Protein AF-A0A143XZQ9-F1 (afdb_monomer)

Foldseek 3Di:
DDLVLLLLVLLLCQLPNDDDPVNVVSNVVSLVVHDPVSNVVSVCCLVVVFPPFCLAANNVCVLCVCAQCVVRVQVLVCLQVVPPPKGFDHFDDPPFDDDDPVVPQWSYWGWTAIPLGEIEIETEGAACDPCNVVVLVVVQVRSQVVSQDDDPPDDNPPRDPVPRQAYEYEYEHLHDDPVLVVPPALDQKDKPQKDADPVRDIDGDSYIYIYGDLVSLLVCVVVVHDRSPCVLSSLVSNSNNPVGDPSSVVVQVVDPPHSNVVSVVSSVCSSVVDDPPRPDDPDDPDDDPDPPPPPPPP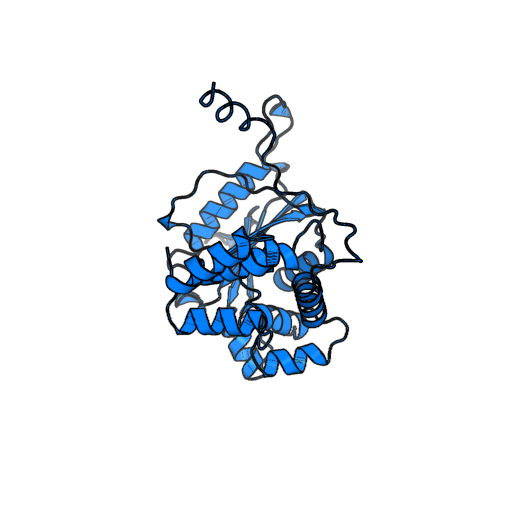PD

Nearest PDB structures (foldseek):
  7tpb-assembly4_H  TM=3.974E-01  e=3.933E+00  Homo sapiens
  4yha-assembly3_F  TM=3.224E-01  e=2.221E+00  Helicobacter pylori 26695

Secondary structure (DSSP, 8-state):
--HHHHHHHHHHIIIII--THHHHHHHHHHHHHS-HHHHHHHHHHHHTSSPPPTTSHHHHHHHT-TTT-HHHHHHHHHHHH--TT--EEEE---------GGG--EEEEEEEEETTS-EEEEEEESS--TTHHHHHHHHHHHHHHHHH---TTS-GGG--GGG---EEEEEEESS--HHHHHS--S--EEEE--EE-TTS-EE--SEEEEEEEHHHHHHHHHHT--TTS-HHHHHHHHHHHHTT-HHHHHHHHS-TT-HHHHHHHHHHHHHTT--SSS---S------TTSSSSSSSS--

Radius of gyration: 21.18 Å; Cα contacts (8 Å, |Δi|>4): 392; chains: 1; bounding box: 49×73×50 Å

Structure (mmCIF, N/CA/C/O backbone):
data_AF-A0A143XZQ9-F1
#
_entry.id   AF-A0A143XZQ9-F1
#
loop_
_atom_site.group_PDB
_atom_site.id
_atom_site.type_symbol
_atom_site.label_atom_id
_atom_site.label_alt_id
_atom_site.label_comp_id
_atom_site.label_asym_id
_atom_site.label_entity_id
_atom_site.label_seq_id
_atom_site.pdbx_PDB_ins_code
_atom_site.Cartn_x
_atom_site.Cartn_y
_atom_site.Cartn_z
_atom_site.occupancy
_atom_site.B_iso_or_equiv
_atom_site.auth_seq_id
_atom_site.auth_comp_id
_atom_site.auth_asym_id
_atom_site.auth_atom_id
_atom_site.pdbx_PDB_model_num
ATOM 1 N N . MET A 1 1 ? -21.456 12.642 -8.169 1.00 46.16 1 MET A N 1
ATOM 2 C CA . MET A 1 1 ? -20.386 12.451 -7.165 1.00 46.16 1 MET A CA 1
ATOM 3 C C . MET A 1 1 ? -20.828 11.339 -6.227 1.00 46.16 1 MET A C 1
ATOM 5 O O . MET A 1 1 ? -21.911 11.460 -5.673 1.00 46.16 1 MET A O 1
ATOM 9 N N . ASN A 1 2 ? -20.059 10.249 -6.133 1.00 57.16 2 ASN A N 1
ATOM 10 C CA . ASN A 1 2 ? -20.355 9.120 -5.241 1.00 57.16 2 ASN A CA 1
ATOM 11 C C . ASN A 1 2 ? -20.422 9.615 -3.781 1.00 57.16 2 ASN A C 1
ATOM 13 O O . ASN A 1 2 ? -19.621 10.466 -3.389 1.00 57.16 2 ASN A O 1
ATOM 17 N N . GLN A 1 3 ? -21.371 9.103 -3.004 1.00 56.94 3 GLN A N 1
ATOM 18 C CA . GLN A 1 3 ? -21.578 9.443 -1.598 1.00 56.94 3 GLN A CA 1
ATOM 19 C C . GLN A 1 3 ? -20.300 9.234 -0.761 1.00 56.94 3 GLN A C 1
ATOM 21 O O . GLN A 1 3 ? -19.886 10.131 -0.029 1.00 56.94 3 GLN A O 1
ATOM 26 N N . PHE A 1 4 ? -19.574 8.139 -1.016 1.00 57.66 4 PHE A N 1
ATOM 27 C CA . PHE A 1 4 ? -18.271 7.854 -0.409 1.00 57.66 4 PHE A CA 1
ATOM 28 C C . PHE A 1 4 ? -17.249 8.978 -0.658 1.00 57.66 4 PHE A C 1
ATOM 30 O O . PHE A 1 4 ? -16.617 9.477 0.272 1.00 57.66 4 PHE A O 1
ATOM 37 N N . LEU A 1 5 ? -17.131 9.448 -1.906 1.00 59.81 5 LEU A N 1
ATOM 38 C CA . LEU A 1 5 ? -16.215 10.535 -2.281 1.00 59.81 5 LEU A CA 1
ATOM 39 C C . LEU A 1 5 ? -16.594 11.866 -1.611 1.00 59.81 5 LEU A C 1
ATOM 41 O O . LEU A 1 5 ? -15.710 12.623 -1.208 1.00 59.81 5 LEU A O 1
ATOM 45 N N . LEU A 1 6 ? -17.892 12.159 -1.466 1.00 60.22 6 LEU A N 1
ATOM 46 C CA . LEU A 1 6 ? -18.375 13.365 -0.781 1.00 60.22 6 LEU A CA 1
ATOM 47 C C . LEU A 1 6 ? -17.981 13.363 0.706 1.00 60.22 6 LEU A C 1
ATOM 49 O O . LEU A 1 6 ? -17.552 14.394 1.237 1.00 60.22 6 LEU A O 1
ATOM 53 N N . THR A 1 7 ? -18.089 12.210 1.358 1.00 63.50 7 THR A N 1
ATOM 54 C CA . THR A 1 7 ? -17.740 12.007 2.770 1.00 63.50 7 THR A CA 1
ATOM 55 C C . THR A 1 7 ? -16.243 12.167 2.998 1.00 63.50 7 THR A C 1
ATOM 57 O O . THR A 1 7 ? -15.841 13.009 3.807 1.00 63.50 7 THR A O 1
ATOM 60 N N . GLN A 1 8 ? -15.411 11.494 2.194 1.00 65.56 8 GLN A N 1
ATOM 61 C CA . GLN A 1 8 ? -13.951 11.635 2.268 1.00 65.56 8 GLN A CA 1
ATOM 62 C C . GLN A 1 8 ? -13.496 13.081 2.025 1.00 65.56 8 GLN A C 1
ATOM 64 O O . GLN A 1 8 ? -12.721 13.633 2.809 1.00 65.56 8 GLN A O 1
ATOM 69 N N . LYS A 1 9 ? -14.040 13.744 0.995 1.00 64.06 9 LYS A N 1
ATOM 70 C CA . LYS A 1 9 ? -13.706 15.139 0.667 1.00 64.06 9 LYS A CA 1
ATOM 71 C C . LYS A 1 9 ? -14.073 16.108 1.790 1.00 64.06 9 LYS A C 1
ATOM 73 O O . LYS A 1 9 ? -13.342 17.053 2.066 1.00 64.06 9 LYS A O 1
ATOM 78 N N . THR A 1 10 ? -15.193 15.879 2.469 1.00 64.06 10 THR A N 1
ATOM 79 C CA . THR A 1 10 ? -15.638 16.752 3.564 1.00 64.06 10 THR A CA 1
ATOM 80 C C . THR A 1 10 ? -14.776 16.586 4.804 1.00 64.06 10 THR A C 1
ATOM 82 O O . THR A 1 10 ? -14.370 17.588 5.391 1.00 64.06 10 THR A O 1
ATOM 85 N N . ILE A 1 11 ? -14.459 15.343 5.181 1.00 65.00 11 ILE A N 1
ATOM 86 C CA . ILE A 1 11 ? -13.515 15.054 6.266 1.00 65.00 11 ILE A CA 1
ATOM 87 C C . ILE A 1 11 ? -12.184 15.741 5.963 1.00 65.00 11 ILE A C 1
ATOM 89 O O . ILE A 1 11 ? -11.682 16.518 6.771 1.00 65.00 11 ILE A O 1
ATOM 93 N N . ALA A 1 12 ? -11.643 15.536 4.772 1.00 63.91 12 ALA A N 1
ATOM 94 C CA . ALA A 1 12 ? -10.370 16.113 4.395 1.00 63.91 12 ALA A CA 1
ATOM 95 C C . ALA A 1 12 ? -10.349 17.651 4.432 1.00 63.91 12 ALA A C 1
ATOM 97 O O . ALA A 1 12 ? -9.504 18.233 5.117 1.00 63.91 12 ALA A O 1
ATOM 98 N N . ASN A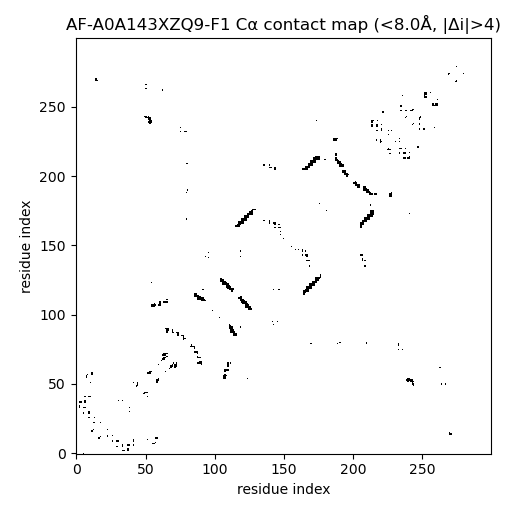 1 13 ? -11.324 18.311 3.798 1.00 64.12 13 ASN A N 1
ATOM 99 C CA . ASN A 1 13 ? -11.431 19.774 3.789 1.00 64.12 13 ASN A CA 1
ATOM 100 C C . ASN A 1 13 ? -11.510 20.351 5.207 1.00 64.12 13 ASN A C 1
ATOM 102 O O . ASN A 1 13 ? -10.909 21.384 5.511 1.00 64.12 13 ASN A O 1
ATOM 106 N N . LEU A 1 14 ? -12.241 19.666 6.090 1.00 63.47 14 LEU A N 1
ATOM 107 C CA . LEU A 1 14 ? -12.419 20.068 7.478 1.00 63.47 14 LEU A CA 1
ATOM 108 C C . LEU A 1 14 ? -11.156 19.918 8.306 1.00 63.47 14 LEU A C 1
ATOM 110 O O . LEU A 1 14 ? -10.946 20.726 9.206 1.00 63.47 14 LEU A O 1
ATOM 114 N N . PHE A 1 15 ? -10.354 18.888 8.069 1.00 59.06 15 PHE A N 1
ATOM 115 C CA . PHE A 1 15 ? -9.152 18.658 8.859 1.00 59.06 15 PHE A CA 1
ATOM 116 C C . PHE A 1 15 ? -7.936 19.414 8.319 1.00 59.06 15 PHE A C 1
ATOM 118 O O . PHE A 1 15 ? -7.014 19.662 9.096 1.00 59.06 15 PHE A O 1
ATOM 125 N N . LEU A 1 16 ? -7.910 19.752 7.022 1.00 58.69 16 LEU A N 1
ATOM 126 C CA . LEU A 1 16 ? -6.644 20.001 6.331 1.00 58.69 16 LEU A CA 1
ATOM 127 C C . LEU A 1 16 ? -6.608 21.215 5.393 1.00 58.69 16 LEU A C 1
ATOM 129 O O . LEU A 1 16 ? -5.501 21.698 5.170 1.00 58.69 16 LEU A O 1
ATOM 133 N N . GLU A 1 17 ? -7.737 21.721 4.877 1.00 55.84 17 GLU A N 1
ATOM 134 C CA . GLU A 1 17 ? -7.706 22.714 3.780 1.00 55.84 17 GLU A CA 1
ATOM 135 C C . GLU A 1 17 ? -8.426 24.047 4.060 1.00 55.84 17 GLU A C 1
ATOM 137 O O . GLU A 1 17 ? -8.009 25.068 3.520 1.00 55.84 17 GLU A O 1
ATOM 142 N N . ALA A 1 18 ? -9.461 24.096 4.911 1.00 54.62 18 ALA A N 1
ATOM 143 C CA . ALA A 1 18 ? -10.244 25.324 5.128 1.00 54.62 18 ALA A CA 1
ATOM 144 C C . ALA A 1 18 ? -10.024 25.966 6.515 1.00 54.62 18 ALA A C 1
ATOM 146 O O . ALA A 1 18 ? -10.124 25.294 7.544 1.00 54.62 18 ALA A O 1
ATOM 147 N N . GLU A 1 19 ? -9.822 27.291 6.564 1.00 50.88 19 GLU A N 1
ATOM 148 C CA . GLU A 1 19 ? -9.788 28.099 7.796 1.00 50.88 19 GLU A CA 1
ATOM 149 C C . GLU A 1 19 ? -10.867 29.199 7.788 1.00 50.88 19 GLU A C 1
ATOM 151 O O . GLU A 1 19 ? -11.243 29.717 6.741 1.00 50.88 19 GLU A O 1
ATOM 156 N N . GLY A 1 20 ? -11.364 29.583 8.970 1.00 55.97 20 GLY A N 1
ATOM 157 C CA . GLY A 1 20 ? -12.289 30.713 9.125 1.00 55.97 20 GLY A CA 1
ATOM 158 C C . GLY A 1 20 ? -13.728 30.449 8.657 1.00 55.97 20 GLY A C 1
ATOM 159 O O . GLY A 1 20 ? -14.233 29.331 8.753 1.00 55.97 20 GLY A O 1
ATOM 160 N N . TYR A 1 21 ? -14.403 31.505 8.192 1.00 52.00 21 TYR A N 1
ATOM 161 C CA . TYR A 1 21 ? -15.828 31.503 7.819 1.00 52.00 21 TYR A CA 1
ATOM 162 C C . TYR A 1 21 ? -16.157 30.510 6.689 1.00 52.00 21 TYR A C 1
ATOM 164 O O . TYR A 1 21 ? -17.203 29.856 6.715 1.00 52.00 21 TYR A O 1
ATOM 172 N N . ASP A 1 22 ? -15.225 30.316 5.753 1.00 59.56 22 ASP A N 1
ATOM 173 C CA . ASP A 1 22 ? -15.394 29.407 4.616 1.00 59.56 22 ASP A CA 1
ATOM 174 C C . ASP A 1 22 ? -15.488 27.941 5.059 1.00 59.56 22 ASP A C 1
ATOM 176 O O . ASP A 1 22 ? -16.254 27.170 4.479 1.00 59.56 22 ASP A O 1
ATOM 180 N N . ARG A 1 23 ? -14.799 27.560 6.147 1.00 65.44 23 ARG A N 1
ATOM 181 C CA . ARG A 1 23 ? -14.854 26.203 6.716 1.00 65.44 23 ARG A CA 1
ATOM 182 C C . ARG A 1 23 ? -16.246 25.867 7.242 1.00 65.44 23 ARG A C 1
ATOM 184 O O . ARG A 1 23 ? -16.771 24.806 6.919 1.00 65.44 23 ARG A O 1
ATOM 191 N N . GLU A 1 24 ? -16.853 26.751 8.034 1.00 64.62 24 GLU A N 1
ATOM 192 C CA . GLU A 1 24 ? -18.185 26.509 8.608 1.00 64.62 24 GLU A CA 1
ATOM 193 C C . GLU A 1 24 ? -19.274 26.479 7.533 1.00 64.62 24 GLU A C 1
ATOM 195 O O . GLU A 1 24 ? -20.191 25.653 7.596 1.00 64.62 24 GLU A O 1
ATOM 200 N N . PHE A 1 25 ? -19.170 27.353 6.530 1.00 69.31 25 PHE A N 1
ATOM 201 C CA . PHE A 1 25 ? -20.105 27.375 5.413 1.00 69.31 25 PHE A CA 1
ATOM 202 C C . PHE A 1 25 ? -19.991 26.108 4.555 1.00 69.31 25 PHE A C 1
ATOM 204 O O . PHE A 1 25 ? -20.999 25.428 4.345 1.00 69.31 25 PHE A O 1
ATOM 211 N N . LEU A 1 26 ? -18.776 25.742 4.125 1.00 65.56 26 LEU A N 1
ATOM 212 C CA . LEU A 1 26 ? -18.517 24.516 3.360 1.00 65.56 26 LEU A CA 1
ATOM 213 C C . LEU A 1 26 ? -18.954 23.275 4.137 1.00 65.56 26 LEU A C 1
ATOM 215 O O . LEU A 1 26 ? -19.610 22.404 3.572 1.00 65.56 26 LEU A O 1
ATOM 219 N N . GLN A 1 27 ? -18.679 23.220 5.442 1.00 67.94 27 GLN A N 1
ATOM 220 C CA . GLN A 1 27 ? -19.138 22.139 6.307 1.00 67.94 27 GLN A CA 1
ATOM 221 C C . GLN A 1 27 ? -20.659 22.015 6.287 1.00 67.94 27 GLN A C 1
ATOM 223 O O . GLN A 1 27 ? -21.190 20.948 5.995 1.00 67.94 27 GLN A O 1
ATOM 228 N N . ARG A 1 28 ? -21.384 23.100 6.580 1.00 72.94 28 ARG A N 1
ATOM 229 C CA . ARG A 1 28 ? -22.854 23.081 6.602 1.00 72.94 28 ARG A CA 1
ATOM 230 C C . ARG A 1 28 ? -23.431 22.720 5.236 1.00 72.94 28 ARG A C 1
ATOM 232 O O . ARG A 1 28 ? -24.423 21.996 5.172 1.00 72.94 28 ARG A O 1
ATOM 239 N N . PHE A 1 29 ? -22.820 23.209 4.161 1.00 74.69 29 PHE A N 1
ATOM 240 C CA . PHE A 1 29 ? -23.231 22.921 2.794 1.00 74.69 29 PHE A CA 1
ATOM 241 C C . PHE A 1 29 ? -23.046 21.439 2.436 1.00 74.69 29 PHE A C 1
ATOM 243 O O . PHE A 1 29 ? -24.001 20.801 1.992 1.00 74.69 29 PHE A O 1
ATOM 250 N N . LEU A 1 30 ? -21.859 20.876 2.680 1.00 70.19 30 LEU A N 1
ATOM 251 C CA . LEU A 1 30 ? -21.539 19.481 2.367 1.00 70.19 30 LEU A CA 1
ATOM 252 C C . LEU A 1 30 ? -22.350 18.511 3.237 1.00 70.19 30 LEU A C 1
ATOM 254 O O . LEU A 1 30 ? -22.944 17.573 2.713 1.00 70.19 30 LEU A O 1
ATOM 258 N N . MET A 1 31 ? -22.492 18.797 4.535 1.00 73.50 31 MET A N 1
ATOM 259 C CA . MET A 1 31 ? -23.264 17.963 5.468 1.00 73.50 31 MET A CA 1
ATOM 260 C C . MET A 1 31 ? -24.735 17.830 5.061 1.00 73.50 31 MET A C 1
ATOM 262 O O . MET A 1 31 ? -25.327 16.768 5.241 1.00 73.50 31 MET A O 1
ATOM 266 N N . ARG A 1 32 ? -25.340 18.875 4.476 1.00 78.12 32 ARG A N 1
ATOM 267 C CA . ARG A 1 32 ? -26.724 18.829 3.964 1.00 78.12 32 ARG A CA 1
ATOM 268 C C . ARG A 1 32 ? -26.897 17.905 2.759 1.00 78.12 32 ARG A C 1
ATOM 270 O O . ARG A 1 32 ? -28.017 17.479 2.503 1.00 78.12 32 ARG A O 1
ATOM 277 N N . LYS A 1 33 ? -25.822 17.633 2.018 1.00 75.38 33 LYS A N 1
ATOM 278 C CA . LYS A 1 33 ? -25.819 16.788 0.815 1.00 75.38 33 LYS A CA 1
ATOM 279 C C . LYS A 1 33 ? -25.485 15.322 1.107 1.00 75.38 33 LYS A C 1
ATOM 281 O O . LYS A 1 33 ? -25.596 14.506 0.203 1.00 75.38 33 LYS A O 1
ATOM 286 N N . MET A 1 34 ? -25.088 15.006 2.338 1.00 76.31 34 MET A N 1
ATOM 287 C CA . MET A 1 34 ? -24.812 13.643 2.794 1.00 76.31 34 MET A CA 1
ATOM 288 C C . MET A 1 34 ? -26.074 12.949 3.286 1.00 76.31 34 MET A C 1
ATOM 290 O O . MET A 1 34 ? -26.938 13.594 3.898 1.00 76.31 34 MET A O 1
ATOM 294 N N . GLU A 1 35 ? -26.123 11.632 3.099 1.00 78.19 35 GLU A N 1
ATOM 295 C CA . GLU A 1 35 ? -27.086 10.789 3.797 1.00 78.19 35 GLU A CA 1
ATOM 296 C C . GLU A 1 35 ? -26.772 10.729 5.295 1.00 78.19 35 GLU A C 1
ATOM 298 O O . GLU A 1 35 ? -25.724 11.179 5.768 1.00 78.19 35 GLU A O 1
ATOM 303 N N . GLN A 1 36 ? -27.719 10.197 6.062 1.00 78.62 36 GLN A N 1
ATOM 304 C CA . GLN A 1 36 ? -27.641 10.206 7.516 1.00 78.62 36 GLN A CA 1
ATOM 305 C C . GLN A 1 36 ? -26.417 9.447 8.045 1.00 78.62 36 GLN A C 1
ATOM 307 O O . GLN A 1 36 ? -25.725 9.975 8.914 1.00 78.62 36 GLN A O 1
ATOM 312 N N . GLN A 1 37 ? -26.123 8.267 7.495 1.00 74.88 37 GLN A N 1
ATOM 313 C CA . GLN A 1 37 ? -25.011 7.424 7.941 1.00 74.88 37 GLN A CA 1
ATOM 314 C C . GLN A 1 37 ? -23.657 8.135 7.793 1.00 74.88 37 GLN A C 1
ATOM 316 O O . GLN A 1 37 ? -22.906 8.263 8.759 1.00 74.88 37 GLN A O 1
ATOM 321 N N . ASP A 1 38 ? -23.389 8.698 6.619 1.00 71.44 38 ASP A N 1
ATOM 322 C CA . ASP A 1 38 ? -22.159 9.445 6.347 1.00 71.44 38 ASP A CA 1
ATOM 323 C C . ASP A 1 38 ? -22.046 10.713 7.190 1.00 71.44 38 ASP A C 1
ATOM 325 O O . ASP A 1 38 ? -20.980 11.063 7.699 1.00 71.44 38 ASP A O 1
ATOM 329 N N . ARG A 1 39 ? -23.170 11.412 7.380 1.00 77.50 39 ARG A N 1
ATOM 330 C CA . ARG A 1 39 ? -23.218 12.592 8.242 1.00 77.50 39 ARG A CA 1
ATOM 331 C C . ARG A 1 39 ? -22.842 12.231 9.679 1.00 77.50 39 ARG A C 1
ATOM 333 O O . ARG A 1 39 ? -22.103 12.976 10.323 1.00 77.50 39 ARG A O 1
ATOM 340 N N . GLU A 1 40 ? -23.354 11.116 10.190 1.00 81.31 40 GLU A N 1
ATOM 341 C CA . GLU A 1 40 ? -23.025 10.616 11.524 1.00 81.31 40 GLU A CA 1
ATOM 342 C C . GLU A 1 40 ? -21.548 10.233 11.636 1.00 81.31 40 GLU A C 1
ATOM 344 O O . GLU A 1 40 ? -20.915 10.590 12.632 1.00 81.31 40 GLU A O 1
ATOM 349 N N . GLU A 1 41 ? -20.966 9.607 10.610 1.00 75.56 41 GLU A N 1
ATOM 350 C CA . GLU A 1 41 ? -19.532 9.308 10.563 1.00 75.56 41 GLU A CA 1
ATOM 351 C C . GLU A 1 41 ? -18.692 10.588 10.663 1.00 75.56 41 GLU A C 1
ATOM 35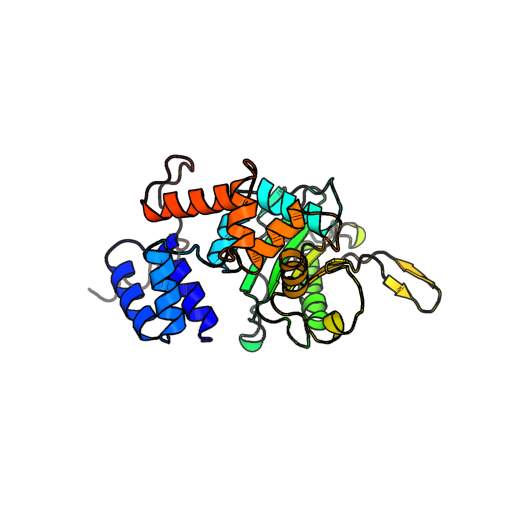3 O O . GLU A 1 41 ? -17.841 10.709 11.550 1.00 75.56 41 GLU A O 1
ATOM 358 N N . VAL A 1 42 ? -18.989 11.600 9.842 1.00 75.19 42 VAL A N 1
ATOM 359 C CA . VAL A 1 42 ? -18.293 12.896 9.892 1.00 75.19 42 VAL A CA 1
ATOM 360 C C . VAL A 1 42 ? -18.430 13.541 11.272 1.00 75.19 42 VAL A C 1
ATOM 362 O O . VAL A 1 42 ? -17.440 14.007 11.842 1.00 75.19 42 VAL A O 1
ATOM 365 N N . LEU A 1 43 ? -19.631 13.547 11.860 1.00 79.19 43 LEU A N 1
ATOM 366 C CA . LEU A 1 43 ? -19.847 14.083 13.209 1.00 79.19 43 LEU A CA 1
ATOM 367 C C . LEU A 1 43 ? -19.081 13.296 14.273 1.00 79.19 43 LEU A C 1
ATOM 369 O O . LEU A 1 43 ? -18.564 13.898 15.213 1.00 79.19 43 LEU A O 1
ATOM 373 N N . ASN A 1 44 ? -18.981 11.974 14.145 1.00 82.19 44 ASN A N 1
ATOM 374 C CA . ASN A 1 44 ? -18.210 11.133 15.055 1.00 82.19 44 ASN A CA 1
ATOM 375 C C . ASN A 1 44 ? -16.721 11.459 14.991 1.00 82.19 44 ASN A C 1
ATOM 377 O O . ASN A 1 44 ? -16.091 11.587 16.044 1.00 82.19 44 ASN A O 1
ATOM 381 N N . VAL A 1 45 ? -16.184 11.678 13.792 1.00 79.56 45 VAL A N 1
ATOM 382 C CA . VAL A 1 45 ? -14.797 12.108 13.601 1.00 79.56 45 VAL A CA 1
ATOM 383 C C . VAL A 1 45 ? -14.575 13.502 14.205 1.00 79.56 45 VAL A C 1
ATOM 385 O O . VAL A 1 45 ? -13.632 13.709 14.971 1.00 79.56 45 VAL A O 1
ATOM 388 N N . LEU A 1 46 ? -15.472 14.460 13.948 1.00 73.25 46 LEU A N 1
ATOM 389 C CA . LEU A 1 46 ? -15.379 15.825 14.488 1.00 73.25 46 LEU A CA 1
ATOM 390 C C . LEU A 1 46 ? -15.508 15.873 16.014 1.00 73.25 46 LEU A C 1
ATOM 392 O O . LEU A 1 46 ? -14.783 16.619 16.680 1.00 73.25 46 LEU A O 1
ATOM 396 N N . ALA A 1 47 ? -16.384 15.041 16.576 1.00 77.00 47 ALA A N 1
ATOM 397 C CA . ALA A 1 47 ? -16.529 14.825 18.012 1.00 77.00 47 ALA A CA 1
ATOM 398 C C . ALA A 1 47 ? -15.376 13.992 18.596 1.00 77.00 47 ALA A C 1
ATOM 400 O O . ALA A 1 47 ? -15.156 14.004 19.807 1.00 77.00 47 ALA A O 1
ATOM 401 N N . GLY A 1 48 ? -14.535 13.377 17.756 1.00 75.44 48 GLY A N 1
ATOM 402 C CA . GLY A 1 48 ? -13.363 12.602 18.167 1.00 75.44 48 GLY A CA 1
ATOM 403 C C . GLY A 1 48 ? -13.719 11.265 18.792 1.00 75.44 48 GLY A C 1
ATOM 404 O O . GLY A 1 48 ? -12.936 10.726 19.570 1.00 75.44 48 GLY A O 1
ATOM 405 N N . ARG A 1 49 ? -14.914 10.767 18.476 1.00 82.56 49 ARG A N 1
ATOM 406 C CA . ARG A 1 49 ? -15.396 9.440 18.856 1.00 82.56 49 ARG A CA 1
ATOM 407 C C . ARG A 1 49 ? -14.708 8.355 18.024 1.00 82.56 49 ARG A C 1
ATOM 409 O O . ARG A 1 49 ? -14.444 7.273 18.538 1.00 82.56 49 ARG A O 1
ATOM 416 N N . CYS A 1 50 ? -14.354 8.666 16.778 1.00 83.62 50 CYS A N 1
ATOM 417 C CA . CYS A 1 50 ? -13.578 7.808 15.885 1.00 83.62 50 CYS A CA 1
ATOM 418 C C . CYS A 1 50 ? -12.479 8.603 15.159 1.00 83.62 50 CYS A C 1
ATOM 420 O O . CYS A 1 50 ? -12.469 9.836 15.168 1.00 83.62 50 CYS A O 1
ATOM 422 N N . LEU A 1 51 ? -11.519 7.887 14.574 1.00 84.38 51 LEU A N 1
ATOM 423 C CA . LEU A 1 51 ? -10.555 8.453 13.630 1.00 84.38 51 LEU A CA 1
ATOM 424 C C . LEU A 1 51 ? -11.177 8.453 12.230 1.00 84.38 51 LEU A C 1
ATOM 426 O O . LEU A 1 51 ? -11.997 7.578 11.954 1.00 84.38 51 LEU A O 1
ATOM 430 N N . PRO A 1 52 ? -10.813 9.381 11.335 1.00 81.56 52 PRO A N 1
ATOM 431 C CA . PRO A 1 52 ? -11.217 9.235 9.946 1.00 81.56 52 PRO A CA 1
ATOM 432 C C . PRO A 1 52 ? -10.530 8.007 9.323 1.00 81.56 52 PRO A C 1
ATOM 434 O O . PRO A 1 52 ? -9.451 7.613 9.792 1.00 81.56 52 PRO A O 1
ATOM 437 N N . PRO A 1 53 ? -11.129 7.401 8.284 1.00 80.94 53 PRO A N 1
ATOM 438 C CA . PRO A 1 53 ? -10.546 6.254 7.599 1.00 80.94 53 PRO A CA 1
ATOM 439 C C . PRO A 1 53 ? -9.128 6.551 7.112 1.00 80.94 53 PRO A C 1
ATOM 441 O O . PRO A 1 53 ? -8.885 7.567 6.460 1.00 80.94 53 PRO A O 1
ATOM 444 N N . LEU A 1 54 ? -8.186 5.653 7.408 1.00 83.19 54 LEU A N 1
ATOM 445 C CA . LEU A 1 54 ? -6.808 5.793 6.933 1.00 83.19 54 LEU A CA 1
ATOM 446 C C . LEU A 1 54 ? -6.711 5.618 5.413 1.00 83.19 54 LEU A C 1
ATOM 448 O O . LEU A 1 54 ? -5.816 6.175 4.794 1.00 83.19 54 LEU A O 1
ATOM 452 N N . SER A 1 55 ? -7.664 4.896 4.822 1.00 78.06 55 SER A N 1
ATOM 453 C CA . SER A 1 55 ? -7.808 4.752 3.377 1.00 78.06 55 SER A CA 1
ATOM 454 C C . SER A 1 55 ? -8.311 6.017 2.673 1.00 78.06 55 SER A C 1
ATOM 456 O O . SER A 1 55 ? -8.308 6.041 1.454 1.00 78.06 55 SER A O 1
ATOM 458 N N . SER A 1 56 ? -8.725 7.071 3.386 1.00 75.75 56 SER A N 1
ATOM 459 C CA . SER A 1 56 ? -9.088 8.362 2.783 1.00 75.75 56 SER A CA 1
ATOM 460 C C . SER A 1 56 ? -7.904 8.993 2.052 1.00 75.75 56 SER A C 1
ATOM 462 O O . SER A 1 56 ? -6.840 9.112 2.646 1.00 75.75 56 SER A O 1
ATOM 464 N N . ASP A 1 57 ? -8.125 9.551 0.857 1.00 71.75 57 ASP A N 1
ATOM 465 C CA . ASP A 1 57 ? -7.060 10.155 0.036 1.00 71.75 57 ASP A CA 1
ATOM 466 C C . ASP A 1 57 ? -6.162 11.138 0.766 1.00 71.75 57 ASP A C 1
ATOM 468 O O . ASP A 1 57 ? -4.969 10.917 0.952 1.00 71.75 57 ASP A O 1
ATOM 472 N N . ILE A 1 58 ? -6.765 12.211 1.254 1.00 70.44 58 ILE A N 1
ATOM 473 C CA . ILE A 1 58 ? -6.018 13.308 1.848 1.00 70.44 58 ILE A CA 1
ATOM 474 C C . ILE A 1 58 ? -5.407 12.872 3.194 1.00 70.44 58 ILE A C 1
ATOM 476 O O . ILE A 1 58 ? -4.331 13.337 3.575 1.00 70.44 58 ILE A O 1
ATOM 480 N N . ILE A 1 59 ? -6.045 11.938 3.912 1.00 77.25 59 ILE A N 1
ATOM 481 C CA . ILE A 1 59 ? -5.466 11.367 5.133 1.00 77.25 59 ILE A CA 1
ATOM 482 C C . ILE A 1 59 ? -4.249 10.509 4.801 1.00 77.25 59 ILE A C 1
ATOM 484 O O . ILE A 1 59 ? -3.203 10.691 5.419 1.00 77.25 59 ILE A O 1
ATOM 488 N N . ALA A 1 60 ? -4.369 9.594 3.845 1.00 80.50 60 ALA A N 1
ATOM 489 C CA . ALA A 1 60 ? -3.298 8.697 3.462 1.00 80.50 60 ALA A CA 1
ATOM 490 C C . ALA A 1 60 ? -2.104 9.462 2.900 1.00 80.50 60 ALA A C 1
ATOM 492 O O . ALA A 1 60 ? -0.990 9.263 3.383 1.00 80.50 60 ALA A O 1
ATOM 493 N N . LYS A 1 61 ? -2.348 10.407 1.982 1.00 80.31 61 LYS A N 1
ATOM 494 C CA . LYS A 1 61 ? -1.318 11.282 1.410 1.00 80.31 61 LYS A CA 1
ATOM 495 C C . LYS A 1 61 ? -0.535 12.020 2.484 1.00 80.31 61 LYS A C 1
ATOM 497 O O . LYS A 1 61 ? 0.673 12.110 2.374 1.00 80.31 61 LYS A O 1
ATOM 502 N N . LYS A 1 62 ? -1.182 12.459 3.568 1.00 79.44 62 LYS A N 1
ATOM 503 C CA . LYS A 1 62 ? -0.475 13.076 4.701 1.00 79.44 62 LYS A CA 1
ATOM 504 C C . LYS A 1 62 ? 0.198 12.084 5.640 1.00 79.44 62 LYS A C 1
ATOM 506 O O . LYS A 1 62 ? 1.247 12.380 6.199 1.00 79.44 62 LYS A O 1
ATOM 511 N N . VAL A 1 63 ? -0.408 10.926 5.896 1.00 82.44 63 VAL A N 1
ATOM 512 C CA . VAL A 1 63 ? 0.168 9.945 6.828 1.00 82.44 63 VAL A CA 1
ATOM 513 C C . VAL A 1 63 ? 1.400 9.275 6.232 1.00 82.44 63 VAL A C 1
ATOM 515 O O . VAL A 1 63 ? 2.345 9.029 6.983 1.00 82.44 63 VAL A O 1
ATOM 518 N N . PHE A 1 64 ? 1.384 9.004 4.930 1.00 85.38 64 PHE A N 1
ATOM 519 C CA . PHE A 1 64 ? 2.431 8.322 4.170 1.00 85.38 64 PHE A CA 1
ATOM 520 C C . PHE A 1 64 ? 3.161 9.268 3.206 1.00 85.38 64 PHE A C 1
ATOM 522 O O . PHE A 1 64 ? 3.738 8.805 2.225 1.00 85.38 64 PHE A O 1
ATOM 529 N N . ASP A 1 65 ? 3.133 10.576 3.475 1.00 85.44 65 ASP A N 1
ATOM 530 C CA . ASP A 1 65 ? 3.791 11.571 2.632 1.00 85.44 65 ASP A CA 1
ATOM 531 C C . ASP A 1 65 ? 5.292 11.244 2.496 1.00 85.44 65 ASP A C 1
ATOM 533 O O . ASP A 1 65 ? 5.981 11.148 3.517 1.00 85.44 65 ASP A O 1
ATOM 537 N N . PRO A 1 66 ? 5.824 11.056 1.277 1.00 86.62 66 PRO A N 1
ATOM 538 C CA . PRO A 1 66 ? 7.227 10.700 1.083 1.00 86.62 66 PRO A CA 1
ATOM 539 C C . PRO A 1 66 ? 8.206 11.831 1.438 1.00 86.62 66 PRO A C 1
ATOM 541 O O . PRO A 1 66 ? 9.369 11.545 1.694 1.00 86.62 66 PRO A O 1
ATOM 544 N N . GLY A 1 67 ? 7.774 13.094 1.467 1.00 84.88 67 GLY A N 1
ATOM 545 C CA . GLY A 1 67 ? 8.607 14.235 1.856 1.00 84.88 67 GLY A CA 1
ATOM 546 C C . GLY A 1 67 ? 8.579 14.525 3.359 1.00 84.88 67 GLY A C 1
ATOM 547 O O . GLY A 1 67 ? 9.605 14.866 3.944 1.00 84.88 67 GLY A O 1
ATOM 548 N N . GLU A 1 68 ? 7.423 14.377 4.010 1.00 82.25 68 GLU A N 1
ATOM 549 C CA . GLU A 1 68 ? 7.279 14.634 5.450 1.00 82.25 68 GLU A CA 1
ATOM 550 C C . GLU A 1 68 ? 7.556 13.394 6.306 1.00 82.25 68 GLU A C 1
ATOM 552 O O . GLU A 1 68 ? 8.088 13.502 7.418 1.00 82.25 68 GLU A O 1
ATOM 557 N N . HIS A 1 69 ? 7.162 12.218 5.817 1.00 84.50 69 HIS A N 1
ATOM 558 C CA . HIS A 1 69 ? 7.203 10.949 6.538 1.00 84.50 69 HIS A CA 1
ATOM 559 C C . HIS A 1 69 ? 7.718 9.779 5.668 1.00 84.50 69 HIS A C 1
ATOM 561 O O . HIS A 1 69 ? 7.062 8.731 5.583 1.00 84.50 69 HIS A O 1
ATOM 567 N N . PRO A 1 70 ? 8.904 9.888 5.038 1.00 87.94 70 PRO A N 1
ATOM 568 C CA . PRO A 1 70 ? 9.456 8.819 4.200 1.00 87.94 70 PRO A CA 1
ATOM 569 C C . PRO A 1 70 ? 9.608 7.489 4.949 1.00 87.94 70 PRO A C 1
ATOM 571 O O . PRO A 1 70 ? 9.421 6.421 4.367 1.00 87.94 70 PRO A O 1
ATOM 574 N N . GLU A 1 71 ? 9.881 7.521 6.259 1.00 89.44 71 GLU A N 1
ATOM 575 C CA . GLU A 1 71 ? 10.066 6.325 7.090 1.00 89.44 71 GLU A CA 1
ATOM 576 C C . GLU A 1 71 ? 8.814 5.447 7.146 1.00 89.44 71 GLU A C 1
ATOM 578 O O . GLU A 1 71 ? 8.887 4.224 7.298 1.00 89.44 71 GLU A O 1
ATOM 583 N N . ARG A 1 72 ? 7.655 6.092 7.031 1.00 88.56 72 ARG A N 1
ATOM 584 C CA . ARG A 1 72 ? 6.349 5.463 7.083 1.00 88.56 72 ARG A CA 1
ATOM 585 C C . ARG A 1 72 ? 6.074 4.726 5.785 1.00 88.56 72 ARG A C 1
ATOM 587 O O . ARG A 1 72 ? 5.869 3.509 5.810 1.00 88.56 72 ARG A O 1
ATOM 594 N N . LEU A 1 73 ? 6.110 5.443 4.666 1.00 90.44 73 LEU A N 1
ATOM 595 C CA . LEU A 1 73 ? 5.910 4.837 3.355 1.00 90.44 73 LEU A CA 1
ATOM 596 C C . LEU A 1 73 ? 6.929 3.718 3.123 1.00 90.44 73 LEU A C 1
ATOM 598 O O . LEU A 1 73 ? 6.541 2.597 2.812 1.00 90.44 73 LEU A O 1
ATOM 602 N N . GLN A 1 74 ? 8.209 3.962 3.419 1.00 93.50 74 GLN A N 1
ATOM 603 C CA . GLN A 1 74 ? 9.265 2.957 3.307 1.00 93.50 74 GLN A CA 1
ATOM 604 C C . GLN A 1 74 ? 8.945 1.677 4.086 1.00 93.50 74 GLN A C 1
ATOM 606 O O . GLN A 1 74 ? 9.113 0.579 3.561 1.00 93.50 74 GLN A O 1
ATOM 611 N N . LYS A 1 75 ? 8.477 1.790 5.334 1.00 92.00 75 LYS A N 1
ATOM 612 C CA . LYS A 1 75 ? 8.130 0.616 6.143 1.00 92.00 75 LYS A CA 1
ATOM 613 C C . LYS A 1 75 ? 6.981 -0.191 5.533 1.00 92.00 75 LYS A C 1
ATOM 615 O O . LYS A 1 75 ? 7.044 -1.418 5.556 1.00 92.00 75 LYS A O 1
ATOM 620 N N . MET A 1 76 ? 5.961 0.481 4.996 1.00 91.88 76 MET A N 1
ATOM 621 C CA . MET A 1 76 ? 4.871 -0.178 4.271 1.00 91.88 76 MET A CA 1
ATOM 622 C C . MET A 1 76 ? 5.411 -0.902 3.031 1.00 91.88 76 MET A C 1
ATOM 624 O O . MET A 1 76 ? 5.197 -2.103 2.885 1.00 91.88 76 MET A O 1
ATOM 628 N N . LEU A 1 77 ? 6.168 -0.193 2.185 1.00 94.25 77 LEU A N 1
ATOM 629 C CA . LEU A 1 77 ? 6.714 -0.735 0.940 1.00 94.25 77 LEU A CA 1
ATOM 630 C C . LEU A 1 77 ? 7.598 -1.958 1.198 1.00 94.25 77 LEU A C 1
ATOM 632 O O . LEU A 1 77 ? 7.388 -2.979 0.560 1.00 94.25 77 LEU A O 1
ATOM 636 N N . ARG A 1 78 ? 8.507 -1.913 2.181 1.00 95.38 78 ARG A N 1
ATOM 637 C CA . ARG A 1 78 ? 9.357 -3.064 2.548 1.00 95.38 78 ARG A CA 1
ATOM 638 C C . ARG A 1 78 ? 8.551 -4.293 2.951 1.00 95.38 78 ARG A C 1
ATOM 640 O O . ARG A 1 78 ? 8.865 -5.396 2.521 1.00 95.38 78 ARG A O 1
ATOM 647 N N . GLY A 1 79 ? 7.506 -4.112 3.761 1.00 95.06 79 GLY A N 1
ATOM 648 C CA . GLY A 1 79 ? 6.641 -5.222 4.165 1.00 95.06 79 GLY A CA 1
ATOM 649 C C . GLY A 1 79 ? 5.896 -5.836 2.978 1.00 95.06 79 GLY A C 1
ATOM 650 O O . GLY A 1 79 ? 5.777 -7.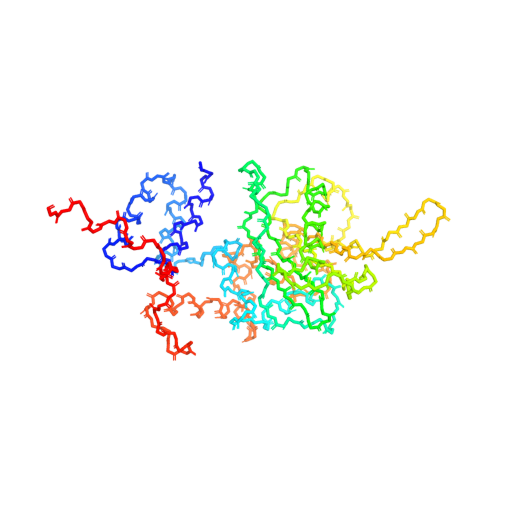056 2.876 1.00 95.06 79 GLY A O 1
ATOM 651 N N . LEU A 1 80 ? 5.432 -4.994 2.056 1.00 95.44 80 LEU A N 1
ATOM 652 C CA . LEU A 1 80 ? 4.690 -5.428 0.877 1.00 95.44 80 LEU A CA 1
ATOM 653 C C . LEU A 1 80 ? 5.596 -6.058 -0.184 1.00 95.44 80 LEU A C 1
ATOM 655 O O . LEU A 1 80 ? 5.219 -7.072 -0.760 1.00 95.44 80 LEU A O 1
ATOM 659 N N . THR A 1 81 ? 6.805 -5.550 -0.409 1.00 94.31 81 THR A N 1
ATOM 660 C CA . THR A 1 81 ? 7.743 -6.106 -1.398 1.00 94.31 81 THR A CA 1
ATOM 661 C C . THR A 1 81 ? 8.531 -7.302 -0.871 1.00 94.31 81 THR A C 1
ATOM 663 O O . THR A 1 81 ? 8.855 -8.195 -1.646 1.00 94.31 81 THR A O 1
ATOM 666 N N . GLY A 1 82 ? 8.821 -7.344 0.432 1.00 93.56 82 GLY A N 1
ATOM 667 C CA . GLY A 1 82 ? 9.824 -8.244 1.009 1.00 93.56 82 GLY A CA 1
ATOM 668 C C . GLY A 1 82 ? 11.268 -7.773 0.776 1.00 93.56 82 GLY A C 1
ATOM 669 O O . GLY A 1 82 ? 12.210 -8.507 1.063 1.00 93.56 82 GLY A O 1
ATOM 670 N N . GLU A 1 83 ? 11.465 -6.562 0.246 1.00 93.12 83 GLU A N 1
ATOM 671 C CA . GLU A 1 83 ? 12.782 -5.995 -0.044 1.00 93.12 83 GLU A CA 1
ATOM 672 C C . GLU A 1 83 ? 13.259 -5.104 1.115 1.00 93.12 83 GLU A C 1
ATOM 674 O O . GLU A 1 83 ? 13.034 -3.894 1.118 1.00 93.12 83 GLU A O 1
ATOM 679 N N . ASP A 1 84 ? 13.973 -5.669 2.092 1.00 91.44 84 ASP A N 1
ATOM 680 C CA . ASP A 1 84 ? 14.460 -4.923 3.270 1.00 91.44 84 ASP A CA 1
ATOM 681 C C . ASP A 1 84 ? 15.358 -3.717 2.929 1.00 91.44 84 ASP A C 1
ATOM 683 O O . ASP A 1 84 ? 15.440 -2.756 3.700 1.00 91.44 84 ASP A O 1
ATOM 687 N N . GLY A 1 85 ? 16.028 -3.754 1.772 1.00 92.75 85 GLY A N 1
ATOM 688 C CA . GLY A 1 85 ? 16.909 -2.696 1.274 1.00 92.75 85 GLY A CA 1
ATOM 689 C C . GLY A 1 85 ? 16.197 -1.517 0.603 1.00 92.75 85 GLY A C 1
ATOM 690 O O . GLY A 1 85 ? 16.860 -0.533 0.288 1.00 92.75 85 GLY A O 1
ATOM 691 N N . LEU A 1 86 ? 14.876 -1.575 0.395 1.00 94.62 86 LEU A N 1
ATOM 692 C CA . LEU A 1 86 ? 14.128 -0.520 -0.297 1.00 94.62 86 LEU A CA 1
ATOM 693 C C . LEU A 1 86 ? 14.179 0.794 0.493 1.00 94.62 86 LEU A C 1
ATOM 695 O O . LEU A 1 86 ? 13.867 0.819 1.686 1.00 94.62 86 LEU A O 1
ATOM 699 N N . VAL A 1 87 ? 14.558 1.896 -0.153 1.00 95.19 87 VAL A N 1
ATOM 700 C CA . VAL A 1 87 ? 14.628 3.229 0.469 1.00 95.19 87 VAL A CA 1
ATOM 701 C C . VAL A 1 87 ? 13.814 4.222 -0.346 1.00 95.19 87 VAL A C 1
ATOM 703 O O . VAL A 1 87 ? 14.014 4.333 -1.555 1.00 95.19 87 VAL A O 1
ATOM 706 N N . VAL A 1 88 ? 12.914 4.944 0.324 1.00 93.06 88 VAL A N 1
ATOM 707 C CA . VAL A 1 88 ? 12.178 6.069 -0.270 1.00 93.06 88 VAL A CA 1
ATOM 708 C C . VAL A 1 88 ? 13.097 7.290 -0.260 1.00 93.06 88 VAL A C 1
ATOM 710 O O . VAL A 1 88 ? 13.604 7.655 0.798 1.00 93.06 88 VAL A O 1
ATOM 713 N N . SER A 1 89 ? 13.334 7.878 -1.433 1.00 88.44 89 SER A N 1
ATOM 714 C CA . SER A 1 89 ? 14.160 9.079 -1.607 1.00 88.44 89 SER A CA 1
ATOM 715 C C . SER A 1 89 ? 13.320 10.334 -1.414 1.00 88.44 89 SER A C 1
ATOM 717 O O . SER A 1 89 ? 13.528 11.065 -0.456 1.00 88.44 89 SER A O 1
ATOM 719 N N . ASP A 1 90 ? 12.350 10.556 -2.306 1.00 82.00 90 ASP A N 1
ATOM 720 C CA . ASP A 1 90 ? 11.568 11.792 -2.381 1.00 82.00 90 ASP A CA 1
ATOM 721 C C . ASP A 1 90 ? 10.178 11.534 -2.983 1.00 82.00 90 ASP A C 1
ATOM 723 O O . ASP A 1 90 ? 9.902 10.466 -3.538 1.00 82.00 90 ASP A O 1
ATOM 727 N N . SER A 1 91 ? 9.304 12.541 -2.932 1.00 79.62 91 SER A N 1
ATOM 728 C CA . SER A 1 91 ? 8.027 12.538 -3.655 1.00 79.62 91 SER A CA 1
ATOM 729 C C . SER A 1 91 ? 8.224 12.478 -5.172 1.00 79.62 91 SER A C 1
ATOM 731 O O . SER A 1 91 ? 9.127 13.128 -5.704 1.00 79.62 91 SER A O 1
ATOM 733 N N . PHE A 1 92 ? 7.331 11.791 -5.884 1.00 76.94 92 PHE A N 1
ATOM 734 C CA . PHE A 1 92 ? 7.267 11.827 -7.346 1.00 76.94 92 PHE A CA 1
ATOM 735 C C . PHE A 1 92 ? 5.965 12.505 -7.785 1.00 76.94 92 PHE A C 1
ATOM 737 O O . PHE A 1 92 ? 4.913 12.246 -7.215 1.00 76.94 92 PHE A O 1
ATOM 744 N N . ARG A 1 93 ? 6.008 13.409 -8.770 1.00 66.69 93 ARG A N 1
ATOM 745 C CA . ARG A 1 93 ? 4.784 14.031 -9.299 1.00 66.69 93 ARG A CA 1
ATOM 746 C C . ARG A 1 93 ? 4.231 13.181 -10.433 1.00 66.69 93 ARG A C 1
ATOM 748 O O . ARG A 1 93 ? 4.846 13.109 -11.491 1.00 66.69 93 ARG A O 1
ATOM 755 N N . ASN A 1 94 ? 3.058 12.596 -10.219 1.00 61.00 94 ASN A N 1
ATOM 756 C CA . ASN A 1 94 ? 2.283 11.918 -11.255 1.00 61.00 94 ASN A CA 1
ATOM 757 C C . ASN A 1 94 ? 1.378 12.930 -11.993 1.00 61.00 94 ASN A C 1
ATOM 759 O O . ASN A 1 94 ? 0.154 12.850 -11.953 1.00 61.00 94 ASN A O 1
ATOM 763 N N . GLU A 1 95 ? 1.973 13.961 -12.604 1.00 54.44 95 GLU A N 1
ATOM 764 C CA . GLU A 1 95 ? 1.246 14.888 -13.491 1.00 54.44 95 GLU A CA 1
ATOM 765 C C . GLU A 1 95 ? 1.169 14.274 -14.904 1.00 54.44 95 GLU A C 1
ATOM 767 O O . GLU A 1 95 ? 1.741 14.788 -15.863 1.00 54.44 95 GLU A O 1
ATOM 772 N N . GLY A 1 96 ? 0.518 13.109 -14.992 1.00 50.22 96 GLY A N 1
ATOM 773 C CA . GLY A 1 96 ? 0.267 12.370 -16.229 1.00 50.22 96 GLY A CA 1
ATOM 774 C C . GLY A 1 96 ? -0.928 12.900 -17.032 1.00 50.22 96 GLY A C 1
ATOM 775 O O . GLY A 1 96 ? -1.418 14.017 -16.833 1.00 50.22 96 GLY A O 1
ATOM 776 N N . TYR A 1 97 ? -1.414 12.090 -17.972 1.00 49.03 97 TYR A N 1
ATOM 777 C CA . TYR A 1 97 ? -2.519 12.471 -18.856 1.00 49.03 97 TYR A CA 1
ATOM 778 C C . TYR A 1 97 ? -3.853 12.561 -18.093 1.00 49.03 97 TYR A C 1
ATOM 780 O O . TYR A 1 97 ? -4.095 11.856 -17.116 1.00 49.03 97 TYR A O 1
ATOM 788 N N . ILE A 1 98 ? -4.774 13.423 -18.550 1.00 49.88 98 ILE A N 1
ATOM 789 C CA . ILE A 1 98 ? -6.117 13.529 -17.955 1.00 49.88 98 ILE A CA 1
ATOM 790 C C . ILE A 1 98 ? -6.865 12.208 -18.171 1.00 49.88 98 ILE A C 1
ATOM 792 O O . ILE A 1 98 ? -7.356 11.922 -19.261 1.00 49.88 98 ILE A O 1
ATOM 796 N N . GLN A 1 99 ? -6.983 11.417 -17.109 1.00 51.09 99 GLN A N 1
ATOM 797 C CA . GLN A 1 99 ? -7.733 10.165 -17.118 1.00 51.09 99 GLN A CA 1
ATOM 798 C C . GLN A 1 99 ? -9.246 10.420 -17.117 1.00 51.09 99 GLN A C 1
ATOM 800 O O . GLN A 1 99 ? -9.733 11.394 -16.525 1.00 51.09 99 GLN A O 1
ATOM 805 N N . SER A 1 100 ? -9.998 9.517 -17.756 1.00 44.75 100 SER A N 1
ATOM 806 C CA . SER A 1 100 ? -11.460 9.596 -17.846 1.00 44.75 100 SER A CA 1
ATOM 807 C C . SER A 1 100 ? -12.109 9.664 -16.456 1.00 44.75 100 SER A C 1
ATOM 809 O O . SER A 1 100 ? -11.646 9.038 -15.503 1.00 44.75 100 SER A O 1
ATOM 811 N N . GLU A 1 101 ? -13.208 10.406 -16.306 1.00 44.69 101 GLU A N 1
ATOM 812 C CA . GLU A 1 101 ? -13.926 10.476 -15.023 1.00 44.69 101 GLU A CA 1
ATOM 813 C C . GLU A 1 101 ? -14.464 9.096 -14.590 1.00 44.69 101 GLU A C 1
ATOM 815 O O . GLU A 1 101 ? -14.497 8.786 -13.402 1.00 44.69 101 GLU A O 1
ATOM 820 N N . SER A 1 102 ? -14.777 8.222 -15.553 1.00 42.91 102 SER A N 1
ATOM 821 C CA . SER A 1 102 ? -15.199 6.830 -15.340 1.00 42.91 102 SER A CA 1
ATOM 822 C C . SER A 1 102 ? -14.103 5.900 -14.804 1.00 42.91 102 SER A C 1
ATOM 824 O O . SER A 1 102 ? -14.428 4.902 -14.163 1.00 42.91 102 SER A O 1
ATOM 826 N N . SER A 1 103 ? -12.820 6.214 -15.020 1.00 46.41 103 SER A N 1
ATOM 827 C CA . SER A 1 103 ? -11.686 5.430 -14.498 1.00 46.41 103 SER A CA 1
ATOM 828 C C . SER A 1 103 ? -11.262 5.845 -13.082 1.00 46.41 103 SER A C 1
ATOM 830 O O . SER A 1 103 ? -10.458 5.159 -12.459 1.00 46.41 103 SER A O 1
ATOM 832 N N . LYS A 1 104 ? -11.818 6.937 -12.534 1.00 49.84 104 LYS A N 1
ATOM 833 C CA . LYS A 1 104 ? -11.474 7.480 -11.209 1.00 49.84 104 LYS A CA 1
ATOM 834 C C . LYS A 1 104 ? -12.269 6.796 -10.087 1.00 49.84 104 LYS A C 1
ATOM 836 O O . LYS A 1 104 ? -13.174 7.388 -9.503 1.00 49.84 104 LYS A O 1
ATOM 841 N N . LYS A 1 105 ? -11.935 5.538 -9.780 1.00 51.62 105 LYS A N 1
ATOM 842 C CA . LYS A 1 105 ? -12.322 4.881 -8.508 1.00 51.62 105 LYS A CA 1
ATOM 843 C C . LYS A 1 105 ? -11.133 4.611 -7.578 1.00 51.62 105 LYS A C 1
ATOM 845 O O . LYS A 1 105 ? -11.286 3.930 -6.565 1.00 51.62 105 LYS A O 1
ATOM 850 N N . VAL A 1 106 ? -9.971 5.172 -7.905 1.00 54.75 106 VAL A N 1
ATOM 851 C CA . VAL A 1 106 ? -8.834 5.276 -6.987 1.00 54.75 106 VAL A CA 1
ATOM 852 C C . VAL A 1 106 ? -9.288 6.032 -5.754 1.00 54.75 106 VAL A C 1
ATOM 854 O O . VAL A 1 106 ? -9.855 7.121 -5.890 1.00 54.75 106 VAL A O 1
ATOM 857 N N . ILE A 1 107 ? -9.073 5.462 -4.565 1.00 55.72 107 ILE A N 1
ATOM 858 C CA . ILE A 1 107 ? -9.231 6.255 -3.350 1.00 55.72 107 ILE A CA 1
ATOM 859 C C . ILE A 1 107 ? -8.054 7.209 -3.273 1.00 55.72 107 ILE A C 1
ATOM 861 O O . ILE A 1 107 ? -8.302 8.398 -3.141 1.00 55.72 107 ILE A O 1
ATOM 865 N N . PHE A 1 108 ? -6.822 6.708 -3.427 1.00 64.25 108 PHE A N 1
ATOM 866 C CA . PHE A 1 108 ? -5.617 7.527 -3.589 1.00 64.25 108 PHE A CA 1
ATOM 867 C C . PHE A 1 108 ? -4.426 6.768 -4.163 1.00 64.25 108 PHE A C 1
ATOM 869 O O . PHE A 1 108 ? -4.391 5.541 -4.106 1.00 64.25 108 PHE A O 1
ATOM 876 N N . ASP A 1 109 ? -3.453 7.545 -4.627 1.00 76.12 109 ASP A N 1
ATOM 877 C CA . ASP A 1 109 ? -2.128 7.169 -5.108 1.00 76.12 109 ASP A CA 1
ATOM 878 C C . ASP A 1 109 ? -1.042 7.931 -4.318 1.00 76.12 109 ASP A C 1
ATOM 880 O O . ASP A 1 109 ? -1.230 9.093 -3.935 1.00 76.12 109 ASP A O 1
ATOM 884 N N . ILE A 1 110 ? 0.087 7.284 -4.025 1.00 80.06 110 ILE A N 1
ATOM 885 C CA . ILE A 1 110 ? 1.247 7.915 -3.369 1.00 80.06 110 ILE A CA 1
ATOM 886 C C . ILE A 1 110 ? 2.494 7.592 -4.187 1.00 80.06 110 ILE A C 1
ATOM 888 O O . ILE A 1 110 ? 3.238 6.660 -3.854 1.00 80.06 110 ILE A O 1
ATOM 892 N N . PRO A 1 111 ? 2.740 8.374 -5.248 1.00 85.44 111 PRO A N 1
ATOM 893 C CA . PRO A 1 111 ? 3.936 8.241 -6.053 1.00 85.44 111 PRO A CA 1
ATOM 894 C C . PRO A 1 111 ? 5.187 8.706 -5.289 1.00 85.44 111 PRO A C 1
ATOM 896 O O . PRO A 1 111 ? 5.244 9.800 -4.715 1.00 85.44 111 PRO A O 1
ATOM 899 N N . ALA A 1 112 ? 6.238 7.891 -5.324 1.00 87.31 112 ALA A N 1
ATOM 900 C CA . ALA A 1 112 ? 7.522 8.182 -4.696 1.00 87.31 112 ALA A CA 1
ATOM 901 C C . ALA A 1 112 ? 8.697 7.678 -5.540 1.00 87.31 112 ALA A C 1
ATOM 903 O O . ALA A 1 112 ? 8.603 6.683 -6.258 1.00 87.31 112 ALA A O 1
ATOM 904 N N . ARG A 1 113 ? 9.834 8.366 -5.439 1.00 89.19 113 ARG A N 1
ATOM 905 C CA . ARG A 1 113 ? 11.098 7.921 -6.025 1.00 89.19 113 ARG A CA 1
ATOM 906 C C . ARG A 1 113 ? 11.838 7.052 -5.019 1.00 89.19 113 ARG A C 1
ATOM 908 O O . ARG A 1 113 ? 11.992 7.437 -3.859 1.00 89.19 113 ARG A O 1
ATOM 915 N N . LEU A 1 114 ? 12.331 5.908 -5.470 1.00 91.81 114 LEU A N 1
ATOM 916 C CA . LEU A 1 114 ? 13.186 5.031 -4.683 1.00 91.81 114 LEU A CA 1
ATOM 917 C C . LEU A 1 114 ? 14.660 5.374 -4.919 1.00 91.81 114 LEU A C 1
ATOM 919 O O . LEU A 1 114 ? 15.036 5.868 -5.982 1.00 91.81 114 LEU A O 1
ATOM 923 N N . LEU A 1 115 ? 15.507 5.108 -3.923 1.00 91.56 115 LEU A N 1
ATOM 924 C CA . LEU A 1 115 ? 16.943 5.408 -3.990 1.00 91.56 115 LEU A CA 1
ATOM 925 C C . LEU A 1 115 ? 17.665 4.636 -5.111 1.00 91.56 115 LEU A C 1
ATOM 927 O O . LEU A 1 115 ? 18.672 5.103 -5.632 1.00 91.56 115 LEU A O 1
ATOM 931 N N . ASP A 1 116 ? 17.137 3.475 -5.505 1.00 89.50 116 ASP A N 1
ATOM 932 C CA . ASP A 1 116 ? 17.633 2.674 -6.633 1.00 89.50 116 ASP A CA 1
ATOM 933 C C . ASP A 1 116 ? 17.180 3.201 -8.013 1.00 89.50 116 ASP A C 1
ATOM 935 O O . ASP A 1 116 ? 17.469 2.599 -9.048 1.00 89.50 116 ASP A O 1
ATOM 939 N N . GLY A 1 117 ? 16.473 4.334 -8.040 1.00 85.75 117 GLY A N 1
ATOM 940 C CA . GLY A 1 117 ? 15.998 5.001 -9.247 1.00 85.75 117 GLY A CA 1
ATOM 941 C C . GLY A 1 117 ? 14.624 4.539 -9.733 1.00 85.75 117 GLY A C 1
ATOM 942 O O . GLY A 1 117 ? 14.066 5.188 -10.626 1.00 85.75 117 GLY A O 1
ATOM 943 N N . ARG A 1 118 ? 14.041 3.478 -9.153 1.00 88.50 118 ARG A N 1
ATOM 944 C CA . ARG A 1 118 ? 12.660 3.072 -9.456 1.00 88.50 118 ARG A CA 1
ATOM 945 C C . ARG A 1 118 ? 11.658 4.144 -9.029 1.00 88.50 118 ARG A C 1
ATOM 947 O O . ARG A 1 118 ? 11.909 4.939 -8.120 1.00 88.50 118 ARG A O 1
ATOM 954 N N . VAL A 1 119 ? 10.496 4.139 -9.673 1.00 85.62 119 VAL A N 1
ATOM 955 C CA . VAL A 1 119 ? 9.326 4.912 -9.232 1.00 85.62 119 VAL A CA 1
ATOM 956 C C . VAL A 1 119 ? 8.318 3.943 -8.633 1.00 85.62 119 VAL A C 1
ATOM 958 O O . VAL A 1 119 ? 7.928 2.980 -9.289 1.00 85.62 119 VAL A O 1
ATOM 961 N N . SER A 1 120 ? 7.914 4.174 -7.389 1.00 85.06 120 SER A N 1
ATOM 962 C CA . SER A 1 120 ? 6.834 3.423 -6.758 1.00 85.06 120 SER A CA 1
ATOM 963 C C . SER A 1 120 ? 5.541 4.218 -6.774 1.00 85.06 120 SER A C 1
ATOM 965 O O . SER A 1 120 ? 5.586 5.433 -6.593 1.00 85.06 120 SER A O 1
ATOM 967 N N . ASP A 1 121 ? 4.416 3.528 -6.869 1.00 86.06 121 ASP A N 1
ATOM 968 C CA . ASP A 1 121 ? 3.095 4.076 -6.605 1.00 86.06 121 ASP A CA 1
ATOM 969 C C . ASP A 1 121 ? 2.322 3.135 -5.673 1.00 86.06 121 ASP A C 1
ATOM 971 O O . ASP A 1 121 ? 2.145 1.949 -5.965 1.00 86.06 121 ASP A O 1
ATOM 975 N N . LEU A 1 122 ? 1.929 3.652 -4.507 1.00 79.94 122 LEU A N 1
ATOM 976 C CA . LEU A 1 122 ? 1.061 2.947 -3.567 1.00 79.94 122 LEU A CA 1
ATOM 977 C C . LEU A 1 122 ? -0.381 3.407 -3.789 1.00 79.94 122 LEU A C 1
ATOM 979 O O . LEU A 1 122 ? -0.766 4.485 -3.336 1.00 79.94 122 LEU A O 1
ATOM 983 N N . GLU A 1 123 ? -1.176 2.555 -4.428 1.00 82.38 123 GLU A N 1
ATOM 984 C CA . GLU A 1 123 ? -2.579 2.799 -4.740 1.00 82.38 123 GLU A CA 1
ATOM 985 C C . GLU A 1 123 ? -3.501 2.051 -3.760 1.00 82.38 123 GLU A C 1
ATOM 987 O O . GLU A 1 123 ? -3.326 0.863 -3.480 1.00 82.38 123 GLU A O 1
ATOM 992 N N . VAL A 1 124 ? -4.535 2.729 -3.255 1.00 68.31 124 VAL A N 1
ATOM 993 C CA . VAL A 1 124 ? -5.668 2.077 -2.575 1.00 68.31 124 VAL A CA 1
ATOM 994 C C . VAL A 1 124 ? -6.920 2.204 -3.430 1.00 68.31 124 VAL A C 1
ATOM 996 O O . VAL A 1 124 ? -7.352 3.311 -3.763 1.00 68.31 124 VAL A O 1
ATOM 999 N N . GLN A 1 125 ? -7.559 1.071 -3.714 1.00 69.94 125 GLN A N 1
ATOM 1000 C CA . GLN A 1 125 ? -8.800 0.991 -4.483 1.00 69.94 125 GLN A CA 1
ATOM 1001 C C . GLN A 1 125 ? -9.985 0.634 -3.569 1.00 69.94 125 GLN A C 1
ATOM 1003 O O . GLN A 1 125 ? -9.918 -0.307 -2.776 1.00 69.94 125 GLN A O 1
ATOM 1008 N N . ALA A 1 126 ? -11.080 1.406 -3.662 1.00 57.00 126 ALA A N 1
ATOM 1009 C CA . ALA A 1 126 ? -12.254 1.275 -2.779 1.00 57.00 126 ALA A CA 1
ATOM 1010 C C . ALA A 1 126 ? -13.045 -0.005 -3.030 1.00 57.00 126 ALA A C 1
ATOM 1012 O O . ALA A 1 126 ? -13.572 -0.599 -2.102 1.00 57.00 126 ALA A O 1
ATOM 1013 N N . ALA A 1 127 ? -13.119 -0.374 -4.299 1.00 55.59 127 ALA A N 1
ATOM 1014 C CA . ALA A 1 127 ? -13.623 -1.630 -4.801 1.00 55.59 127 ALA A CA 1
ATOM 1015 C C . ALA A 1 127 ? -12.696 -1.950 -5.965 1.00 55.59 127 ALA A C 1
ATOM 1017 O O . ALA A 1 127 ? -12.564 -1.123 -6.879 1.00 55.59 127 ALA A O 1
ATOM 1018 N N . ALA A 1 128 ? -11.999 -3.079 -5.891 1.00 55.06 128 ALA A N 1
ATOM 1019 C CA . ALA A 1 128 ? -11.225 -3.549 -7.019 1.00 55.06 128 ALA A CA 1
ATOM 1020 C C . ALA A 1 128 ? -12.173 -3.676 -8.216 1.00 55.06 128 ALA A C 1
ATOM 1022 O O . ALA A 1 128 ? -13.228 -4.304 -8.141 1.00 55.06 128 ALA A O 1
ATOM 1023 N N . GLN A 1 129 ? -11.863 -2.967 -9.294 1.00 59.03 129 GLN A N 1
ATOM 1024 C CA . GLN A 1 129 ? -12.685 -3.019 -10.494 1.00 59.03 129 GLN A CA 1
ATOM 1025 C C . GLN A 1 129 ? -12.528 -4.406 -11.134 1.00 59.03 129 GLN A C 1
ATOM 1027 O O . GLN A 1 129 ? -11.456 -4.996 -11.046 1.00 59.03 129 GLN A O 1
ATOM 1032 N N . GLU A 1 130 ? -13.551 -4.909 -11.833 1.00 63.88 130 GLU A N 1
ATOM 1033 C CA . GLU A 1 130 ? -13.434 -6.160 -12.612 1.00 63.88 130 GLU A CA 1
ATOM 1034 C C . GLU A 1 130 ? -12.247 -6.127 -13.597 1.00 63.88 130 GLU A C 1
ATOM 1036 O O . GLU A 1 130 ? -11.722 -7.169 -13.964 1.00 63.88 130 GLU A O 1
ATOM 1041 N N . PHE A 1 131 ? -11.789 -4.924 -13.965 1.00 74.06 131 PHE A N 1
ATOM 1042 C CA . PHE A 1 131 ? -10.652 -4.657 -14.846 1.00 74.06 131 PHE A CA 1
ATOM 1043 C C . PHE A 1 131 ? -9.361 -4.238 -14.106 1.00 74.06 131 PHE A C 1
ATOM 1045 O O . PHE A 1 131 ? -8.567 -3.434 -14.602 1.00 74.06 131 PHE A O 1
ATOM 1052 N N . ILE A 1 132 ? -9.163 -4.700 -12.866 1.00 81.31 132 ILE A N 1
ATOM 1053 C CA . ILE A 1 132 ? -8.013 -4.309 -12.032 1.00 81.31 132 ILE A CA 1
ATOM 1054 C C . ILE A 1 132 ? -6.656 -4.637 -12.685 1.00 81.31 132 ILE A C 1
ATOM 1056 O O . ILE A 1 132 ? -5.688 -3.896 -12.497 1.00 81.31 132 ILE A O 1
ATOM 1060 N N . PHE A 1 133 ? -6.580 -5.712 -13.474 1.00 86.38 133 PHE A N 1
ATOM 1061 C CA . PHE A 1 133 ? -5.356 -6.113 -14.168 1.00 86.38 133 PHE A CA 1
ATOM 1062 C C . PHE A 1 133 ? -5.054 -5.191 -15.346 1.00 86.38 133 PHE A C 1
ATOM 1064 O O . PHE A 1 133 ? -3.959 -4.645 -15.432 1.00 86.38 133 PHE A O 1
ATOM 1071 N N . GLU A 1 134 ? -6.046 -4.941 -16.198 1.00 85.44 134 GLU A N 1
ATOM 1072 C CA . GLU A 1 134 ? -5.944 -4.035 -17.340 1.00 85.44 134 GLU A CA 1
ATOM 1073 C C . GLU A 1 134 ? -5.580 -2.622 -16.886 1.00 85.44 134 GLU A C 1
ATOM 1075 O O . GLU A 1 134 ? -4.778 -1.936 -17.520 1.00 85.44 134 GLU A O 1
ATOM 1080 N N . ARG A 1 135 ? -6.146 -2.189 -15.755 1.00 80.69 135 ARG A N 1
ATOM 1081 C CA . ARG A 1 135 ? -5.806 -0.916 -15.126 1.00 80.69 135 ARG A CA 1
ATOM 1082 C C . ARG A 1 135 ? -4.332 -0.885 -14.721 1.00 80.69 135 ARG A C 1
ATOM 1084 O O . ARG A 1 135 ? -3.634 0.027 -15.146 1.00 80.69 135 ARG A O 1
ATOM 1091 N N . ALA A 1 136 ? -3.856 -1.867 -13.962 1.00 84.88 136 ALA A N 1
ATOM 1092 C CA . ALA A 1 136 ? -2.459 -1.906 -13.529 1.00 84.88 136 ALA A CA 1
ATOM 1093 C C . ALA A 1 136 ? -1.478 -1.977 -14.720 1.00 84.88 136 ALA A C 1
ATOM 1095 O O . ALA A 1 136 ? -0.428 -1.337 -14.728 1.00 84.88 136 ALA A O 1
ATOM 1096 N N . ASP A 1 137 ? -1.838 -2.681 -15.796 1.00 86.19 137 ASP A N 1
ATOM 1097 C CA . ASP A 1 137 ? -1.040 -2.690 -17.025 1.00 86.19 137 ASP A CA 1
ATOM 1098 C C . ASP A 1 137 ? -0.940 -1.288 -17.659 1.00 86.19 137 ASP A C 1
ATOM 1100 O O . ASP A 1 137 ? 0.149 -0.861 -18.050 1.00 86.19 137 ASP A O 1
ATOM 1104 N N . ILE A 1 138 ? -2.048 -0.539 -17.728 1.00 82.75 138 ILE A N 1
ATOM 1105 C CA . ILE A 1 138 ? -2.067 0.830 -18.275 1.00 82.75 138 ILE A CA 1
ATOM 1106 C C . ILE A 1 138 ? -1.278 1.799 -17.381 1.00 82.75 138 ILE A C 1
ATOM 1108 O O . ILE A 1 138 ? -0.474 2.580 -17.894 1.00 82.75 138 ILE A O 1
ATOM 1112 N N . TYR A 1 139 ? -1.479 1.751 -16.063 1.00 79.50 139 TYR A N 1
ATOM 1113 C CA . TYR A 1 139 ? -0.823 2.661 -15.116 1.00 79.50 139 TYR A CA 1
ATOM 1114 C C . TYR A 1 139 ? 0.673 2.390 -15.005 1.00 79.50 139 TYR A C 1
ATOM 1116 O O . TYR A 1 139 ? 1.476 3.321 -15.101 1.00 79.50 139 TYR A O 1
ATOM 1124 N N . SER A 1 140 ? 1.077 1.124 -14.893 1.00 84.44 140 SER A N 1
ATOM 1125 C CA . SER A 1 140 ? 2.496 0.775 -14.878 1.00 84.44 140 SER A CA 1
ATOM 1126 C C . SER A 1 140 ? 3.208 1.198 -16.169 1.00 84.44 140 SER A C 1
ATOM 1128 O O . SER A 1 140 ? 4.341 1.683 -16.108 1.00 84.44 140 SER A O 1
ATOM 1130 N N . ALA A 1 141 ? 2.547 1.093 -17.330 1.00 85.38 141 ALA A N 1
ATOM 1131 C CA . ALA A 1 141 ? 3.074 1.600 -18.594 1.00 85.38 141 ALA A CA 1
ATOM 1132 C C . ALA A 1 141 ? 3.187 3.136 -18.608 1.00 85.38 141 ALA A C 1
ATOM 1134 O O . ALA A 1 141 ? 4.201 3.664 -19.068 1.00 85.38 141 ALA A O 1
ATOM 1135 N N . GLU A 1 142 ? 2.198 3.863 -18.075 1.00 82.75 142 GLU A N 1
ATOM 1136 C CA . GLU A 1 142 ? 2.255 5.325 -17.927 1.00 82.75 142 GLU A CA 1
ATOM 1137 C C . GLU A 1 142 ? 3.423 5.750 -17.020 1.00 82.75 142 GLU A C 1
ATOM 1139 O O . GLU A 1 142 ? 4.211 6.621 -17.397 1.00 82.75 142 GLU A O 1
ATOM 1144 N N . LEU A 1 143 ? 3.612 5.082 -15.876 1.00 81.50 143 LEU A N 1
ATOM 1145 C CA . LEU A 1 143 ? 4.728 5.328 -14.955 1.00 81.50 143 LEU A CA 1
ATOM 1146 C C . LEU A 1 143 ? 6.091 5.087 -15.615 1.00 81.50 143 LEU A C 1
ATOM 1148 O O . LEU A 1 143 ? 7.002 5.904 -15.460 1.00 81.50 143 LEU A O 1
ATOM 1152 N N . LEU A 1 144 ? 6.232 4.013 -16.400 1.00 85.62 144 LEU A N 1
ATOM 1153 C CA . LEU A 1 144 ? 7.452 3.753 -17.171 1.00 85.62 144 LEU A CA 1
ATOM 1154 C C . LEU A 1 144 ? 7.701 4.841 -18.218 1.00 85.62 144 LEU A C 1
ATOM 1156 O O . LEU A 1 144 ? 8.832 5.301 -18.376 1.00 85.62 144 LEU A O 1
ATOM 1160 N N . MET A 1 145 ? 6.651 5.287 -18.912 1.00 83.06 145 MET A N 1
ATOM 1161 C CA . MET A 1 145 ? 6.756 6.368 -19.890 1.00 83.06 145 MET A CA 1
ATOM 1162 C C . MET A 1 145 ? 7.152 7.690 -19.236 1.00 83.06 145 MET A C 1
ATOM 1164 O O . MET A 1 145 ? 7.977 8.410 -19.798 1.00 83.06 145 MET A O 1
ATOM 1168 N N . MET A 1 146 ? 6.634 8.003 -18.048 1.00 78.25 146 MET A N 1
ATOM 1169 C CA . MET A 1 146 ? 7.056 9.178 -17.282 1.00 78.25 146 MET A CA 1
ATOM 1170 C C . MET A 1 146 ? 8.508 9.060 -16.809 1.00 78.25 146 MET A C 1
ATOM 1172 O O . MET A 1 146 ? 9.252 10.029 -16.920 1.00 78.25 146 MET A O 1
ATOM 1176 N N . GLN A 1 147 ? 8.945 7.882 -16.349 1.00 78.50 147 GLN A N 1
ATOM 1177 C CA . GLN A 1 147 ? 10.343 7.639 -15.967 1.00 78.50 147 GLN A CA 1
ATOM 1178 C C . GLN A 1 147 ? 11.300 7.763 -17.165 1.00 78.50 147 GLN A C 1
ATOM 1180 O O . GLN A 1 147 ? 12.432 8.212 -17.003 1.00 78.50 147 GLN A O 1
ATOM 1185 N N . TYR A 1 148 ? 10.845 7.385 -18.362 1.00 78.44 148 TYR A N 1
ATOM 1186 C CA . TYR A 1 148 ? 11.600 7.513 -19.611 1.00 78.44 148 TYR A CA 1
ATOM 1187 C C . TYR A 1 148 ? 11.546 8.925 -20.226 1.00 78.44 148 TYR A C 1
ATOM 1189 O O . TYR A 1 148 ? 12.363 9.264 -21.084 1.00 78.44 148 TYR A O 1
ATOM 1197 N N . SER A 1 149 ? 10.579 9.757 -19.835 1.00 73.94 149 SER A N 1
ATOM 1198 C CA . SER A 1 149 ? 10.382 11.077 -20.434 1.00 73.94 149 SER A CA 1
ATOM 1199 C C . SER A 1 149 ? 11.459 12.070 -19.991 1.00 73.94 149 SER A C 1
ATOM 1201 O O . SER A 1 149 ? 11.870 12.099 -18.836 1.00 73.94 149 SER A O 1
ATOM 1203 N N . VAL A 1 150 ? 11.894 12.918 -20.925 1.00 64.50 150 VAL A N 1
ATOM 1204 C CA . VAL A 1 150 ? 12.814 14.038 -20.673 1.00 64.50 150 VAL A CA 1
ATOM 1205 C C . VAL A 1 150 ? 12.075 15.361 -20.689 1.00 64.50 150 VAL A C 1
ATOM 1207 O O . VAL A 1 150 ? 11.131 15.551 -21.458 1.00 64.50 150 VAL A O 1
ATOM 1210 N N . GLU A 1 151 ? 12.561 16.302 -19.884 1.00 61.19 151 GLU A N 1
ATOM 1211 C CA . GLU A 1 151 ? 12.114 17.687 -19.950 1.00 61.19 151 GLU A CA 1
ATOM 1212 C C . GLU A 1 151 ? 12.405 18.293 -21.331 1.00 61.19 151 GLU A C 1
ATOM 1214 O O . GLU A 1 151 ? 13.402 17.980 -21.997 1.00 61.19 151 GLU A O 1
ATOM 1219 N N . ALA A 1 152 ? 11.523 19.193 -21.769 1.00 56.53 152 ALA A N 1
ATOM 1220 C CA . ALA A 1 152 ? 11.664 19.878 -23.044 1.00 56.53 152 ALA A CA 1
ATOM 1221 C C . ALA A 1 152 ? 13.007 20.633 -23.109 1.00 56.53 152 ALA A C 1
ATOM 1223 O O . ALA A 1 152 ? 13.238 21.575 -22.356 1.00 56.53 152 ALA A O 1
ATOM 1224 N N . GLY A 1 153 ? 13.890 20.225 -24.027 1.00 57.00 153 GLY A N 1
ATOM 1225 C CA . GLY A 1 153 ? 15.208 20.840 -24.234 1.00 57.00 153 GLY A CA 1
ATOM 1226 C C . GLY A 1 153 ? 16.405 19.976 -23.817 1.00 57.00 153 GLY A C 1
ATOM 1227 O O . GLY A 1 153 ? 17.529 20.298 -24.203 1.00 57.00 153 GLY A O 1
ATOM 1228 N N . GLN A 1 154 ? 16.195 18.857 -23.114 1.00 57.84 154 GLN A N 1
ATOM 1229 C CA . GLN A 1 154 ? 17.253 17.871 -22.866 1.00 57.84 154 GLN A CA 1
ATOM 1230 C C . GLN A 1 154 ? 17.435 16.930 -24.070 1.00 57.84 154 GLN A C 1
ATOM 1232 O O . GLN A 1 154 ? 16.476 16.522 -24.730 1.00 57.84 154 GLN A O 1
ATOM 1237 N N . LYS A 1 155 ? 18.689 16.589 -24.400 1.00 55.47 155 LYS A N 1
ATOM 1238 C CA . LYS A 1 155 ? 18.987 15.700 -25.533 1.00 55.47 155 LYS A CA 1
ATOM 1239 C C . LYS A 1 155 ? 18.621 14.256 -25.183 1.00 55.47 155 LYS A C 1
ATOM 1241 O O . LYS A 1 155 ? 19.233 13.649 -24.317 1.00 55.47 155 LYS A O 1
ATOM 1246 N N . LYS A 1 156 ? 17.731 13.664 -25.983 1.00 55.97 156 LYS A N 1
ATOM 1247 C CA . LYS A 1 156 ? 17.331 12.242 -25.942 1.00 55.97 156 LYS A CA 1
ATOM 1248 C C . LYS A 1 156 ? 18.481 11.237 -26.181 1.00 55.97 156 LYS A C 1
ATOM 1250 O O . LYS A 1 156 ? 18.273 10.038 -26.071 1.00 55.97 156 LYS A O 1
ATOM 1255 N N . LEU A 1 157 ? 19.680 11.708 -26.542 1.00 53.56 157 LEU A N 1
ATOM 1256 C CA . LEU A 1 157 ? 20.832 10.881 -26.936 1.00 53.56 157 LEU A CA 1
ATOM 1257 C C . LEU A 1 157 ? 21.467 10.085 -25.778 1.00 53.56 157 LEU A C 1
ATOM 1259 O O . LEU A 1 157 ? 22.219 9.157 -26.050 1.00 53.56 157 LEU A O 1
ATOM 1263 N N . GLU A 1 158 ? 21.153 10.411 -24.521 1.00 55.41 158 GLU A N 1
ATOM 1264 C CA . GLU A 1 158 ? 21.636 9.687 -23.327 1.00 55.41 158 GLU A CA 1
ATOM 1265 C C . GLU A 1 158 ? 20.595 8.699 -22.750 1.00 55.41 158 GLU A C 1
ATOM 1267 O O . GLU A 1 158 ? 20.890 7.947 -21.819 1.00 55.41 158 GLU A O 1
ATOM 1272 N N . LEU A 1 159 ? 19.378 8.664 -23.314 1.00 59.53 159 LEU A N 1
ATOM 1273 C CA . LEU A 1 159 ? 18.282 7.804 -22.863 1.00 59.53 159 LEU A CA 1
ATOM 1274 C C . LEU A 1 159 ? 18.263 6.472 -23.618 1.00 59.53 159 LEU A C 1
ATOM 1276 O O . LEU A 1 159 ? 17.721 6.355 -24.719 1.00 59.53 159 LEU A O 1
ATOM 1280 N N . ASP A 1 160 ? 18.810 5.450 -22.976 1.00 68.50 160 ASP A N 1
ATOM 1281 C CA . ASP A 1 160 ? 18.681 4.056 -23.380 1.00 68.50 160 ASP A CA 1
ATOM 1282 C C . ASP A 1 160 ? 17.546 3.386 -22.591 1.00 68.50 160 ASP A C 1
ATOM 1284 O O . ASP A 1 160 ? 17.430 3.600 -21.384 1.00 68.50 160 ASP A O 1
ATOM 1288 N N . TYR A 1 161 ? 16.739 2.530 -23.228 1.00 74.62 161 TYR A N 1
ATOM 1289 C CA . TYR A 1 161 ? 15.753 1.708 -22.510 1.00 74.62 161 TYR A CA 1
ATOM 1290 C C . TYR A 1 161 ? 16.403 0.833 -21.427 1.00 74.62 161 TYR A C 1
ATOM 1292 O O . TYR A 1 161 ? 15.762 0.513 -20.431 1.00 74.62 161 TYR A O 1
ATOM 1300 N N . ARG A 1 162 ? 17.690 0.498 -21.580 1.00 74.06 162 ARG A N 1
ATOM 1301 C CA . ARG A 1 162 ? 18.500 -0.201 -20.572 1.00 74.06 162 ARG A CA 1
ATOM 1302 C C . ARG A 1 162 ? 18.728 0.607 -19.289 1.00 74.06 162 ARG A C 1
ATOM 1304 O O . ARG A 1 162 ? 19.093 0.013 -18.282 1.00 74.06 162 ARG A O 1
ATOM 1311 N N . ASN A 1 163 ? 18.514 1.923 -19.316 1.00 76.50 163 ASN A N 1
ATOM 1312 C CA . ASN A 1 163 ? 18.715 2.815 -18.169 1.00 76.50 163 ASN A CA 1
ATOM 1313 C C . ASN A 1 163 ? 17.414 3.096 -17.396 1.00 76.50 163 ASN A C 1
ATOM 1315 O O . ASN A 1 163 ? 17.437 3.816 -16.401 1.00 76.50 163 ASN A O 1
ATOM 1319 N N . VAL A 1 164 ? 16.276 2.554 -17.842 1.00 84.25 164 VAL A N 1
ATOM 1320 C CA . VAL A 1 164 ? 15.000 2.666 -17.127 1.00 84.25 164 VAL A CA 1
ATOM 1321 C C . VAL A 1 164 ? 15.033 1.706 -15.937 1.00 84.25 164 VAL A C 1
ATOM 1323 O O . VAL A 1 164 ? 15.074 0.493 -16.124 1.00 84.25 164 VAL A O 1
ATOM 1326 N N . CYS A 1 165 ? 15.029 2.238 -14.710 1.00 87.62 165 CYS A N 1
ATOM 1327 C CA . CYS A 1 165 ? 15.134 1.419 -13.495 1.00 87.62 165 CYS A CA 1
ATOM 1328 C C . CYS A 1 165 ? 13.882 0.571 -13.217 1.00 87.62 165 CYS A C 1
ATOM 1330 O O . CYS A 1 165 ? 13.971 -0.421 -12.496 1.00 87.62 165 CYS A O 1
ATOM 1332 N N . GLY A 1 166 ? 12.725 0.951 -13.769 1.00 89.62 166 GLY A N 1
ATOM 1333 C CA . GLY A 1 166 ? 11.460 0.244 -13.594 1.00 89.62 166 GLY A CA 1
ATOM 1334 C C . GLY A 1 166 ? 10.526 0.892 -12.575 1.00 89.62 166 GLY A C 1
ATOM 1335 O O . GLY A 1 166 ? 10.838 1.925 -11.965 1.00 89.62 166 GLY A O 1
ATOM 1336 N N . THR A 1 167 ? 9.362 0.272 -12.404 1.00 90.19 167 THR A N 1
ATOM 1337 C CA . THR A 1 167 ? 8.257 0.766 -11.581 1.00 90.19 167 THR A CA 1
ATOM 1338 C C . THR A 1 167 ? 7.795 -0.281 -10.574 1.00 90.19 167 THR A C 1
ATOM 1340 O O . THR A 1 167 ? 7.936 -1.486 -10.787 1.00 90.19 167 THR A O 1
ATOM 1343 N N . LEU A 1 168 ? 7.261 0.188 -9.449 1.00 91.38 168 LEU A N 1
ATOM 1344 C CA . LEU A 1 168 ? 6.659 -0.638 -8.408 1.00 91.38 168 LEU A CA 1
ATOM 1345 C C . LEU A 1 168 ? 5.249 -0.128 -8.121 1.00 91.38 168 LEU A C 1
ATOM 1347 O O . LEU A 1 1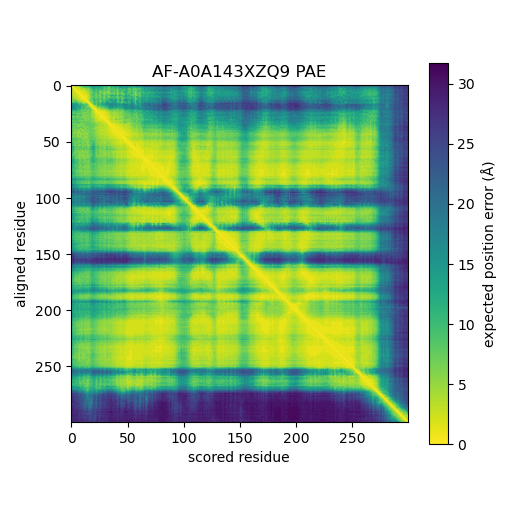68 ? 5.086 0.867 -7.426 1.00 91.38 168 LEU A O 1
ATOM 1351 N N . GLU A 1 169 ? 4.243 -0.820 -8.624 1.00 90.69 169 GLU A N 1
ATOM 1352 C CA . GLU A 1 169 ? 2.841 -0.505 -8.376 1.00 90.69 169 GLU A CA 1
ATOM 1353 C C . GLU A 1 169 ? 2.295 -1.451 -7.306 1.00 90.69 169 GLU A C 1
ATOM 1355 O O . GLU A 1 169 ? 2.403 -2.674 -7.423 1.00 90.69 169 GLU A O 1
ATOM 1360 N N . ILE A 1 170 ? 1.741 -0.900 -6.229 1.00 92.25 170 ILE A N 1
ATOM 1361 C CA . ILE A 1 170 ? 1.143 -1.693 -5.157 1.00 92.25 170 ILE A CA 1
ATOM 1362 C C . ILE A 1 170 ? -0.312 -1.300 -4.995 1.00 92.25 170 ILE A C 1
ATOM 1364 O O . ILE A 1 170 ? -0.607 -0.165 -4.641 1.00 92.25 170 ILE A O 1
ATOM 1368 N N . ILE A 1 171 ? -1.204 -2.260 -5.201 1.00 91.06 171 ILE A N 1
ATOM 1369 C CA . ILE A 1 171 ? -2.644 -2.052 -5.221 1.00 91.06 171 ILE A CA 1
ATOM 1370 C C . ILE A 1 171 ? -3.254 -2.728 -3.996 1.00 91.06 171 ILE A C 1
ATOM 1372 O O . ILE A 1 171 ? -3.347 -3.956 -3.913 1.00 91.06 171 ILE A O 1
ATOM 1376 N N . LEU A 1 172 ? -3.675 -1.914 -3.031 1.00 91.31 172 LEU A N 1
ATOM 1377 C CA . LEU A 1 172 ? -4.431 -2.367 -1.870 1.00 91.31 172 LEU A CA 1
ATOM 1378 C C . LEU A 1 172 ? -5.925 -2.391 -2.221 1.00 91.31 172 LEU A C 1
ATOM 1380 O O . LEU A 1 172 ? -6.544 -1.347 -2.441 1.00 91.31 172 LEU A O 1
ATOM 1384 N N . MET A 1 173 ? -6.505 -3.584 -2.253 1.00 90.06 173 MET A N 1
ATOM 1385 C CA . MET A 1 173 ? -7.905 -3.828 -2.585 1.00 90.06 173 MET A CA 1
ATOM 1386 C C . MET A 1 173 ? -8.710 -3.883 -1.293 1.00 90.06 173 MET A C 1
ATOM 1388 O O . MET A 1 173 ? -8.522 -4.796 -0.490 1.00 90.06 173 MET A O 1
ATOM 1392 N N . LYS A 1 174 ? -9.579 -2.893 -1.059 1.00 85.81 174 LYS A N 1
ATOM 1393 C CA . LYS A 1 174 ? -10.455 -2.908 0.122 1.00 85.81 174 LYS A CA 1
ATOM 1394 C C . LYS A 1 174 ? -11.467 -4.054 0.060 1.00 85.81 174 LYS A C 1
ATOM 1396 O O . LYS A 1 174 ? -11.686 -4.710 1.070 1.00 85.81 174 LYS A O 1
ATOM 1401 N N . GLU A 1 175 ? -12.031 -4.262 -1.122 1.00 86.31 175 GLU A N 1
ATOM 1402 C CA . GLU A 1 175 ? -12.872 -5.397 -1.500 1.00 86.31 175 GLU A CA 1
ATOM 1403 C C . GLU A 1 175 ? -12.202 -6.045 -2.712 1.00 86.31 175 GLU A C 1
ATOM 1405 O O . GLU A 1 175 ? -11.937 -5.361 -3.711 1.00 86.31 175 GLU A O 1
ATOM 1410 N N . SER A 1 176 ? -11.843 -7.318 -2.580 1.00 88.44 176 SER A N 1
ATOM 1411 C CA . SER A 1 176 ? -11.116 -8.081 -3.587 1.00 88.44 176 SER A CA 1
ATOM 1412 C C . SER A 1 176 ? -12.068 -8.645 -4.652 1.00 88.44 176 SER A C 1
ATOM 1414 O O . SER A 1 176 ? -13.190 -9.010 -4.326 1.00 88.44 176 SER A O 1
ATOM 1416 N N . PRO A 1 177 ? -11.647 -8.767 -5.924 1.00 87.25 177 PRO A N 1
ATOM 1417 C CA . PRO A 1 177 ? -12.447 -9.428 -6.956 1.00 87.25 177 PRO A CA 1
ATOM 1418 C C . PRO A 1 177 ? -12.572 -10.940 -6.730 1.00 87.25 177 PRO A C 1
ATOM 1420 O O . PRO A 1 177 ? -11.644 -11.563 -6.206 1.00 87.25 177 PRO A O 1
ATOM 1423 N N . ASP A 1 178 ? -13.624 -11.548 -7.288 1.00 86.44 178 ASP A N 1
ATOM 1424 C CA . ASP A 1 178 ? -13.907 -12.994 -7.250 1.00 86.44 178 ASP A CA 1
ATOM 1425 C C . ASP A 1 178 ? -12.697 -13.879 -7.591 1.00 86.44 178 ASP A C 1
ATOM 1427 O O . ASP A 1 178 ? -12.498 -14.940 -6.999 1.00 86.44 178 ASP A O 1
ATOM 1431 N N . LEU A 1 179 ? -11.843 -13.456 -8.532 1.00 88.25 179 LEU A N 1
ATOM 1432 C CA . LEU A 1 179 ? -10.632 -14.205 -8.884 1.00 88.25 179 LEU A CA 1
ATOM 1433 C C . LEU A 1 179 ? -9.710 -14.406 -7.670 1.00 88.25 179 LEU A C 1
ATOM 1435 O O . LEU A 1 179 ? -9.162 -15.489 -7.480 1.00 88.25 179 LEU A O 1
ATOM 1439 N N . PHE A 1 180 ? -9.550 -13.377 -6.841 1.00 89.56 180 PHE A N 1
ATOM 1440 C CA . PHE A 1 180 ? -8.712 -13.430 -5.648 1.00 89.56 180 PHE A CA 1
ATOM 1441 C C . PHE A 1 180 ? -9.406 -14.143 -4.481 1.00 89.56 180 PHE A C 1
ATOM 1443 O O . PHE A 1 180 ? -8.726 -14.736 -3.644 1.00 89.56 180 PHE A O 1
ATOM 1450 N N . GLU A 1 181 ? -10.739 -14.108 -4.416 1.00 81.75 181 GLU A N 1
ATOM 1451 C CA . GLU A 1 181 ? -11.515 -14.874 -3.430 1.00 81.75 181 GLU A CA 1
ATOM 1452 C C . GLU A 1 181 ? -11.518 -16.378 -3.740 1.00 81.75 181 GLU A C 1
ATOM 1454 O O . GLU A 1 181 ? -11.361 -17.207 -2.844 1.00 81.75 181 GLU A O 1
ATOM 1459 N N . SER A 1 182 ? -11.640 -16.742 -5.019 1.00 85.19 182 SER A N 1
ATOM 1460 C CA . SER A 1 182 ? -11.652 -18.136 -5.484 1.00 85.19 182 SER A CA 1
ATOM 1461 C C . SER A 1 182 ? -10.287 -18.828 -5.385 1.00 85.19 182 SER A C 1
ATOM 1463 O O . SER A 1 182 ? -10.205 -20.060 -5.401 1.00 85.19 182 SER A O 1
ATOM 1465 N N . PHE A 1 183 ? -9.205 -18.057 -5.248 1.00 85.12 183 PHE A N 1
ATOM 1466 C CA . PHE A 1 183 ? -7.863 -18.583 -5.048 1.00 85.12 183 PHE A CA 1
ATOM 1467 C C . PHE A 1 183 ? -7.640 -19.000 -3.585 1.00 85.12 183 PHE A C 1
ATOM 1469 O O . PHE A 1 183 ? -7.342 -18.186 -2.706 1.00 85.12 183 PHE A O 1
ATOM 1476 N N . LEU A 1 184 ? -7.753 -20.307 -3.331 1.00 86.19 184 LEU A N 1
ATOM 1477 C CA . LEU A 1 184 ? -7.550 -20.906 -2.010 1.00 86.19 184 LEU A CA 1
ATOM 1478 C C . LEU A 1 184 ? -6.077 -20.827 -1.585 1.00 86.19 184 LEU A C 1
ATOM 1480 O O . LEU A 1 184 ? -5.245 -21.649 -1.963 1.00 86.19 184 LEU A O 1
ATOM 1484 N N . SER A 1 185 ? -5.766 -19.824 -0.776 1.00 91.38 185 SER A N 1
ATOM 1485 C CA . SER A 1 185 ? -4.447 -19.582 -0.195 1.00 91.38 185 SER A CA 1
ATOM 1486 C C . SER A 1 185 ? -4.615 -18.881 1.148 1.00 91.38 185 SER A C 1
ATOM 1488 O O . SER A 1 185 ? -5.595 -18.169 1.335 1.00 91.38 185 SER A O 1
ATOM 1490 N N . GLU A 1 186 ? -3.664 -19.013 2.068 1.00 92.19 186 GLU A N 1
ATOM 1491 C CA . GLU A 1 186 ? -3.614 -18.149 3.259 1.00 92.19 186 GLU A CA 1
ATOM 1492 C C . GLU A 1 186 ? -2.967 -16.792 2.950 1.00 92.19 186 GLU A C 1
ATOM 1494 O O . GLU A 1 186 ? -3.161 -15.826 3.683 1.00 92.19 186 GLU A O 1
ATOM 1499 N N . HIS A 1 187 ? -2.246 -16.684 1.835 1.00 94.94 187 HIS A N 1
ATOM 1500 C CA . HIS A 1 187 ? -1.610 -15.441 1.424 1.00 94.94 187 HIS A CA 1
ATOM 1501 C C . HIS A 1 187 ? -2.644 -14.433 0.915 1.00 94.94 187 HIS A C 1
ATOM 1503 O O . HIS A 1 187 ? -3.578 -14.780 0.180 1.00 94.94 187 HIS A O 1
ATOM 1509 N N . TYR A 1 188 ? -2.454 -13.175 1.301 1.00 95.81 188 TYR A N 1
ATOM 1510 C CA . TYR A 1 188 ? -3.232 -12.023 0.846 1.00 95.81 188 TYR A CA 1
ATOM 1511 C C . TYR A 1 188 ? -2.369 -11.005 0.084 1.00 95.81 188 TYR A C 1
ATOM 1513 O O . TYR A 1 188 ? -2.911 -10.008 -0.391 1.00 95.81 188 TYR A O 1
ATOM 1521 N N . ILE A 1 189 ? -1.054 -11.235 -0.048 1.00 96.44 189 ILE A N 1
ATOM 1522 C CA . ILE A 1 189 ? -0.124 -10.430 -0.852 1.00 96.44 189 ILE A CA 1
ATOM 1523 C C . ILE A 1 189 ? 0.333 -11.227 -2.080 1.00 96.44 189 ILE A C 1
ATOM 1525 O O . ILE A 1 189 ? 1.062 -12.214 -1.971 1.00 96.44 189 ILE A O 1
ATOM 1529 N N . HIS A 1 190 ? -0.013 -10.740 -3.269 1.00 94.50 190 HIS A N 1
ATOM 1530 C CA . HIS A 1 190 ? 0.265 -11.390 -4.550 1.00 94.50 190 HIS A CA 1
ATOM 1531 C C . HIS A 1 190 ? 1.277 -10.574 -5.349 1.00 94.50 190 HIS A C 1
ATOM 1533 O O . HIS A 1 190 ? 0.980 -9.463 -5.783 1.00 94.50 190 HIS A O 1
ATOM 1539 N N . ARG A 1 191 ? 2.487 -11.113 -5.536 1.00 92.75 191 ARG A N 1
ATOM 1540 C CA . ARG A 1 191 ? 3.607 -10.416 -6.188 1.00 92.75 191 ARG A CA 1
ATOM 1541 C C . ARG A 1 191 ? 3.875 -10.996 -7.573 1.00 92.75 191 ARG A C 1
ATOM 1543 O O . ARG A 1 191 ? 4.327 -12.133 -7.693 1.00 92.75 191 ARG A O 1
ATOM 1550 N N . PHE A 1 192 ? 3.673 -10.199 -8.616 1.00 87.88 192 PHE A N 1
ATOM 1551 C CA . PHE A 1 192 ? 3.931 -10.603 -9.999 1.00 87.88 192 PHE A CA 1
ATOM 1552 C C . PHE A 1 192 ? 5.334 -10.157 -10.441 1.00 87.88 192 PHE A C 1
ATOM 1554 O O . PHE A 1 192 ? 5.499 -9.284 -11.287 1.00 87.88 192 PHE A O 1
ATOM 1561 N N . CYS A 1 193 ? 6.374 -10.746 -9.841 1.00 78.94 193 CYS A N 1
ATOM 1562 C CA . CYS A 1 193 ? 7.771 -10.320 -10.041 1.00 78.94 193 CYS A CA 1
ATOM 1563 C C . CYS A 1 193 ? 8.450 -10.906 -11.289 1.00 78.94 193 CYS A C 1
ATOM 1565 O O . CYS A 1 193 ? 9.547 -10.486 -11.651 1.00 78.94 193 CYS A O 1
ATOM 1567 N N . ARG A 1 194 ? 7.865 -11.924 -11.923 1.00 87.62 194 ARG A N 1
ATOM 1568 C CA . ARG A 1 194 ? 8.514 -12.674 -13.002 1.00 87.62 194 ARG A CA 1
ATOM 1569 C 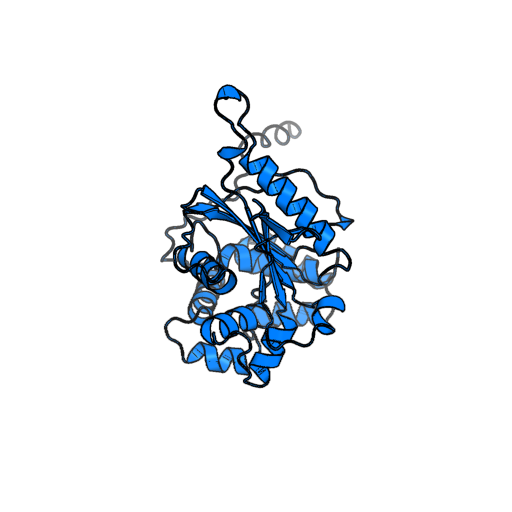C . ARG A 1 194 ? 7.487 -13.113 -14.032 1.00 87.62 194 ARG A C 1
ATOM 1571 O O . ARG A 1 194 ? 6.434 -13.629 -13.673 1.00 87.62 194 ARG A O 1
ATOM 1578 N N . ARG A 1 195 ? 7.817 -12.943 -15.312 1.00 89.81 195 ARG A N 1
ATOM 1579 C CA . ARG A 1 195 ? 7.031 -13.476 -16.428 1.00 89.81 195 ARG A CA 1
ATOM 1580 C C . ARG A 1 195 ? 7.671 -14.767 -16.920 1.00 89.81 195 ARG A C 1
ATOM 1582 O O . ARG A 1 195 ? 8.900 -14.887 -16.951 1.00 89.81 195 ARG A O 1
ATOM 1589 N N . GLN A 1 196 ? 6.839 -15.737 -17.272 1.00 94.00 196 GLN A N 1
ATOM 1590 C CA . GLN A 1 196 ? 7.263 -17.018 -17.821 1.00 94.00 196 GLN A CA 1
ATOM 1591 C C . GLN A 1 196 ? 6.463 -17.298 -19.091 1.00 94.00 196 GLN A C 1
ATOM 1593 O O . GLN A 1 196 ? 5.245 -17.149 -19.104 1.00 94.00 196 GLN A O 1
ATOM 1598 N N . ALA A 1 197 ? 7.165 -17.659 -20.158 1.00 94.19 197 ALA A N 1
ATOM 1599 C CA . ALA A 1 197 ? 6.565 -18.132 -21.393 1.00 94.19 197 ALA A CA 1
ATOM 1600 C C . ALA A 1 197 ? 6.196 -19.618 -21.275 1.00 94.19 197 ALA A C 1
ATOM 1602 O O . ALA A 1 197 ? 6.786 -20.356 -20.485 1.00 94.19 197 ALA A O 1
ATOM 1603 N N . ASP A 1 198 ? 5.286 -20.068 -22.130 1.00 95.88 198 ASP A N 1
ATOM 1604 C CA . ASP A 1 198 ? 4.934 -21.479 -22.339 1.00 95.88 198 ASP A CA 1
ATOM 1605 C C . ASP A 1 198 ? 6.152 -22.376 -22.650 1.00 95.88 198 ASP A C 1
ATOM 1607 O O . ASP A 1 198 ? 6.205 -23.530 -22.235 1.00 95.88 198 ASP A O 1
ATOM 1611 N N . SER A 1 199 ? 7.175 -21.822 -23.305 1.00 96.69 199 SER A N 1
ATOM 1612 C CA . SER A 1 199 ? 8.477 -22.468 -23.550 1.00 96.69 199 SER A CA 1
ATOM 1613 C C . SER A 1 199 ? 9.378 -22.612 -22.312 1.00 96.69 199 SER A C 1
ATOM 1615 O O . SER A 1 199 ? 10.447 -23.216 -22.394 1.00 96.69 199 SER A O 1
ATOM 1617 N N . GLY A 1 200 ? 8.998 -22.027 -21.173 1.00 94.69 200 GLY A N 1
ATOM 1618 C CA . GLY A 1 200 ? 9.799 -21.982 -19.948 1.00 94.69 200 GLY A CA 1
ATOM 1619 C C . GLY A 1 200 ? 10.783 -20.809 -19.865 1.00 94.69 200 GLY A C 1
ATOM 1620 O O . GLY A 1 200 ? 11.366 -20.594 -18.798 1.00 94.69 200 GLY A O 1
ATOM 1621 N N . LEU A 1 201 ? 10.946 -20.013 -20.935 1.00 95.62 201 LEU A N 1
ATOM 1622 C CA . LEU A 1 201 ? 11.734 -18.776 -20.898 1.00 95.62 201 LEU A CA 1
ATOM 1623 C C . LEU A 1 201 ? 11.157 -17.829 -19.846 1.00 95.62 201 LEU A C 1
ATOM 1625 O O . LEU A 1 201 ? 9.953 -17.585 -19.813 1.00 95.62 201 LEU A O 1
ATOM 1629 N N . SER A 1 202 ? 12.018 -17.264 -19.007 1.00 94.00 202 SER A N 1
ATOM 1630 C CA . SER A 1 202 ? 11.586 -16.376 -17.940 1.00 94.00 202 SER A CA 1
ATOM 1631 C C . SER A 1 202 ? 12.427 -15.112 -17.873 1.00 94.00 202 SER A C 1
ATOM 1633 O O . SER A 1 202 ? 13.648 -15.162 -18.015 1.00 94.00 202 SER A O 1
ATOM 1635 N N . TYR A 1 203 ? 11.764 -13.982 -17.642 1.00 92.88 203 TYR A N 1
ATOM 1636 C CA . TYR A 1 203 ? 12.408 -12.688 -17.462 1.00 92.88 203 TYR A CA 1
ATOM 1637 C C . TYR A 1 203 ? 11.687 -11.865 -16.393 1.00 92.88 203 TYR A C 1
ATOM 1639 O O . TYR A 1 203 ? 10.526 -12.117 -16.055 1.00 92.88 203 TYR A O 1
ATOM 1647 N N . GLN A 1 204 ? 12.399 -10.885 -15.846 1.00 89.88 204 GLN A N 1
ATOM 1648 C CA . GLN A 1 204 ? 11.851 -9.925 -14.899 1.00 89.88 204 GLN A CA 1
ATOM 1649 C C . GLN A 1 204 ? 11.407 -8.667 -15.664 1.00 89.88 204 GLN A C 1
ATOM 1651 O O . GLN A 1 204 ? 12.238 -8.063 -16.347 1.00 89.88 204 GLN A O 1
ATOM 1656 N N . PRO A 1 205 ? 10.113 -8.303 -15.635 1.00 91.06 205 PRO A N 1
ATOM 1657 C CA . PRO A 1 205 ? 9.633 -7.082 -16.276 1.00 91.06 205 PRO A CA 1
ATOM 1658 C C . PRO A 1 205 ? 10.104 -5.834 -15.516 1.00 91.06 205 PRO A C 1
ATOM 1660 O O . PRO A 1 205 ? 10.376 -5.902 -14.325 1.00 91.06 205 PRO A O 1
ATOM 1663 N N . LEU A 1 206 ? 10.151 -4.684 -16.198 1.00 90.25 206 LEU A N 1
ATOM 1664 C CA . LEU A 1 206 ? 10.404 -3.390 -15.548 1.00 90.25 206 LEU A CA 1
ATOM 1665 C C . LEU A 1 206 ? 9.256 -2.970 -14.620 1.00 90.25 206 LEU A C 1
ATOM 1667 O O . LEU A 1 206 ? 9.504 -2.315 -13.613 1.00 90.25 206 LEU A O 1
ATOM 1671 N N . SER A 1 207 ? 8.018 -3.341 -14.959 1.00 90.19 207 SER A N 1
ATOM 1672 C CA . SER A 1 207 ? 6.842 -3.125 -14.115 1.00 90.19 207 SER A CA 1
ATOM 1673 C C . SER A 1 207 ? 6.704 -4.254 -13.103 1.00 90.19 207 SER A C 1
ATOM 1675 O O . SER A 1 207 ? 6.450 -5.398 -13.487 1.00 90.19 207 SER A O 1
ATOM 1677 N N . HIS A 1 208 ? 6.826 -3.941 -11.818 1.00 91.94 208 HIS A N 1
ATOM 1678 C CA . HIS A 1 208 ? 6.488 -4.857 -10.734 1.00 91.94 208 HIS A CA 1
ATOM 1679 C C . HIS A 1 208 ? 5.145 -4.460 -10.136 1.00 91.94 208 HIS A C 1
ATOM 1681 O O . HIS A 1 208 ? 4.989 -3.329 -9.686 1.00 91.94 208 HIS A O 1
ATOM 1687 N N . ILE A 1 209 ? 4.203 -5.401 -10.094 1.00 91.94 209 ILE A N 1
ATOM 1688 C CA . ILE A 1 209 ? 2.853 -5.155 -9.582 1.00 91.94 209 ILE A CA 1
ATOM 1689 C C . ILE A 1 209 ? 2.595 -6.081 -8.393 1.00 91.94 209 ILE A C 1
ATOM 1691 O O . ILE A 1 209 ? 2.873 -7.287 -8.451 1.00 91.94 209 ILE A O 1
ATOM 1695 N N . ILE A 1 210 ? 2.086 -5.509 -7.303 1.00 94.19 210 ILE A N 1
ATOM 1696 C CA . ILE A 1 210 ? 1.705 -6.226 -6.086 1.00 94.19 210 ILE A CA 1
ATOM 1697 C C . ILE A 1 210 ? 0.233 -5.958 -5.792 1.00 94.19 210 ILE A C 1
ATOM 1699 O O . ILE A 1 210 ? -0.156 -4.812 -5.600 1.00 94.19 210 ILE A O 1
ATOM 1703 N N . TYR A 1 211 ? -0.568 -7.013 -5.683 1.00 94.12 211 TYR A N 1
ATOM 1704 C CA . TYR A 1 211 ? -1.966 -6.925 -5.261 1.00 94.12 211 TYR A CA 1
ATOM 1705 C C . TYR A 1 211 ? -2.108 -7.373 -3.812 1.00 94.12 211 TYR A C 1
ATOM 1707 O O . TYR A 1 211 ? -1.539 -8.391 -3.418 1.00 94.12 211 TYR A O 1
ATOM 1715 N N . VAL A 1 212 ? -2.875 -6.632 -3.016 1.00 95.12 212 VAL A N 1
ATOM 1716 C CA . VAL A 1 212 ? -3.060 -6.910 -1.587 1.00 95.12 212 VAL A CA 1
ATOM 1717 C C . VAL A 1 212 ? -4.544 -6.936 -1.241 1.00 95.12 212 VAL A C 1
ATOM 1719 O O . VAL A 1 212 ? -5.223 -5.924 -1.383 1.00 95.12 212 VAL A O 1
ATOM 1722 N N . GLN A 1 213 ? -5.037 -8.073 -0.751 1.00 94.56 213 GLN A N 1
ATOM 1723 C CA . GLN A 1 213 ? -6.426 -8.263 -0.316 1.00 94.56 213 GLN A CA 1
ATOM 1724 C C . GLN A 1 213 ? -6.609 -7.743 1.122 1.00 94.56 213 GLN A C 1
ATOM 1726 O O . GLN A 1 213 ? -6.295 -8.447 2.088 1.00 94.56 213 GLN A O 1
ATOM 1731 N N . LEU A 1 214 ? -7.055 -6.492 1.295 1.00 94.06 214 LEU A N 1
ATOM 1732 C CA . LEU A 1 214 ? -7.238 -5.909 2.633 1.00 94.06 214 LEU A CA 1
ATOM 1733 C C . LEU A 1 214 ? -8.392 -6.565 3.393 1.00 94.06 214 LEU A C 1
ATOM 1735 O O . LEU A 1 214 ? -8.280 -6.743 4.602 1.00 94.06 214 LEU A O 1
ATOM 1739 N N . ASP A 1 215 ? -9.465 -6.933 2.700 1.00 93.12 215 ASP A N 1
ATOM 1740 C CA . ASP A 1 215 ? -10.589 -7.714 3.226 1.00 93.12 215 ASP A CA 1
ATOM 1741 C C . ASP A 1 215 ? -10.128 -9.038 3.846 1.00 93.12 215 ASP A C 1
ATOM 1743 O O . ASP A 1 215 ? -10.383 -9.293 5.023 1.00 93.12 215 ASP A O 1
ATOM 1747 N N . LYS A 1 216 ? -9.365 -9.842 3.102 1.00 95.50 216 LYS A N 1
ATOM 1748 C CA . LYS A 1 216 ? -8.822 -11.117 3.577 1.00 95.50 216 LYS A CA 1
ATOM 1749 C C . LYS A 1 216 ? -7.828 -10.923 4.714 1.00 95.50 216 LYS A C 1
ATOM 1751 O O . LYS A 1 216 ? -7.910 -11.613 5.729 1.00 95.50 216 LYS A O 1
ATOM 1756 N N . CYS A 1 217 ? -6.919 -9.955 4.578 1.00 96.69 217 CYS A N 1
ATOM 1757 C CA . CYS A 1 217 ? -5.989 -9.582 5.642 1.00 96.69 217 CYS A CA 1
ATOM 1758 C C . CYS A 1 217 ? -6.738 -9.219 6.934 1.00 96.69 217 CYS A C 1
ATOM 1760 O O . CYS A 1 217 ? -6.332 -9.624 8.024 1.00 96.69 217 CYS A O 1
ATOM 1762 N N . PHE A 1 218 ? -7.817 -8.441 6.823 1.00 96.88 218 PHE A N 1
ATOM 1763 C CA . PHE A 1 218 ? -8.605 -7.982 7.958 1.00 96.88 218 PHE A CA 1
ATOM 1764 C C . PHE A 1 218 ? -9.414 -9.118 8.593 1.00 96.88 218 PHE A C 1
ATOM 1766 O O . PHE A 1 218 ? -9.393 -9.252 9.818 1.00 96.88 218 PHE A O 1
ATOM 1773 N N . ALA A 1 219 ? -10.039 -9.982 7.789 1.00 96.75 219 ALA A N 1
ATOM 1774 C CA . ALA A 1 219 ? -10.730 -11.179 8.268 1.00 96.75 219 ALA A CA 1
ATOM 1775 C C . ALA A 1 219 ? -9.772 -12.105 9.039 1.00 96.75 219 ALA A C 1
ATOM 1777 O O . ALA A 1 219 ? -10.010 -12.417 10.208 1.00 96.75 219 ALA A O 1
ATOM 1778 N N . GLN A 1 220 ? -8.612 -12.428 8.454 1.00 97.19 220 GLN A N 1
ATOM 1779 C CA . GLN A 1 220 ? -7.573 -13.209 9.131 1.00 97.19 220 GLN A CA 1
ATOM 1780 C C . GLN A 1 220 ? -7.099 -12.536 10.422 1.00 97.19 220 GLN A C 1
ATOM 1782 O O . GLN A 1 220 ? -6.980 -13.188 11.462 1.00 97.19 220 GLN A O 1
ATOM 1787 N N . PHE A 1 221 ? -6.886 -11.216 10.406 1.00 97.19 221 PHE A N 1
ATOM 1788 C CA . PHE A 1 221 ? -6.529 -10.473 11.610 1.00 97.19 221 PHE A CA 1
ATOM 1789 C C . PHE A 1 221 ? -7.605 -10.594 12.695 1.00 97.19 221 PHE A C 1
ATOM 1791 O O . PHE A 1 221 ? -7.263 -10.749 13.872 1.00 97.19 221 PHE A O 1
ATOM 1798 N N . GLN A 1 222 ? -8.893 -10.547 12.342 1.00 96.69 222 GLN A N 1
ATOM 1799 C CA . GLN A 1 222 ? -10.016 -10.722 13.270 1.00 96.69 222 GLN A CA 1
ATOM 1800 C C . GLN A 1 222 ? -10.088 -12.144 13.838 1.00 96.69 222 GLN A C 1
ATOM 1802 O O . GLN A 1 222 ? -10.313 -12.299 15.043 1.00 96.69 222 GLN A O 1
ATOM 1807 N N . GLU A 1 223 ? -9.743 -13.149 13.044 1.00 96.56 223 GLU A N 1
ATOM 1808 C CA . GLU A 1 223 ? -9.678 -14.559 13.444 1.00 96.56 223 GLU A CA 1
ATOM 1809 C C . GLU A 1 223 ? -8.382 -14.917 14.194 1.00 96.56 223 GLU A C 1
ATOM 1811 O O . GLU A 1 223 ? -8.337 -15.881 14.954 1.00 96.56 223 GLU A O 1
ATOM 1816 N N . GLY A 1 224 ? -7.341 -14.083 14.088 1.00 95.44 224 GLY A N 1
ATOM 1817 C CA . GLY A 1 224 ? -6.028 -14.337 14.691 1.00 95.44 224 GLY A CA 1
ATOM 1818 C C . GLY A 1 224 ? -5.115 -15.233 13.850 1.00 95.44 224 GLY A C 1
ATOM 1819 O O . GLY A 1 224 ? -4.144 -15.769 14.385 1.00 95.44 224 GLY A O 1
ATOM 1820 N N . ILE A 1 225 ? -5.417 -15.373 12.562 1.00 96.31 225 ILE A N 1
ATOM 1821 C CA . ILE A 1 225 ? -4.594 -16.043 11.554 1.00 96.31 225 ILE A CA 1
ATOM 1822 C C . ILE A 1 225 ? -3.575 -15.030 11.018 1.00 96.31 225 ILE A C 1
ATOM 1824 O O . ILE A 1 225 ? -3.908 -13.863 10.840 1.00 96.31 225 ILE A O 1
ATOM 1828 N N . ASP A 1 226 ? -2.336 -15.455 10.772 1.00 94.50 226 ASP A N 1
ATOM 1829 C CA . ASP A 1 226 ? -1.262 -14.615 10.221 1.00 94.50 226 ASP A CA 1
ATOM 1830 C C . ASP A 1 226 ? -0.782 -15.203 8.886 1.00 94.50 226 ASP A C 1
ATOM 1832 O O . ASP A 1 226 ? 0.210 -15.932 8.841 1.00 94.50 226 ASP A O 1
ATOM 1836 N N . GLY A 1 227 ? -1.526 -14.927 7.809 1.00 93.25 227 GLY A N 1
ATOM 1837 C CA . GLY A 1 227 ? -1.308 -15.531 6.488 1.00 93.25 227 GLY A CA 1
ATOM 1838 C C . GLY A 1 227 ? 0.016 -15.165 5.813 1.00 93.25 227 GLY A C 1
ATOM 1839 O O . GLY A 1 227 ? 0.484 -15.892 4.943 1.00 93.25 227 GLY A O 1
ATOM 1840 N N . GLU A 1 228 ? 0.661 -14.077 6.240 1.00 96.19 228 GLU A N 1
ATOM 1841 C CA . GLU A 1 228 ? 1.957 -13.624 5.706 1.00 96.19 228 GLU A CA 1
ATOM 1842 C C . GLU A 1 228 ? 3.098 -13.739 6.729 1.00 96.19 228 GLU A C 1
ATOM 1844 O O . GLU A 1 228 ? 4.208 -13.268 6.473 1.00 96.19 228 GLU A O 1
ATOM 1849 N N . ASN A 1 229 ? 2.841 -14.343 7.898 1.00 95.75 229 ASN A N 1
ATOM 1850 C CA . ASN A 1 229 ? 3.792 -14.448 9.009 1.00 95.75 229 ASN A CA 1
ATOM 1851 C C . ASN A 1 229 ? 4.434 -13.090 9.379 1.00 95.75 229 ASN A C 1
ATOM 1853 O O . ASN A 1 229 ? 5.635 -12.985 9.645 1.00 95.75 229 ASN A O 1
ATOM 1857 N N . ASN A 1 230 ? 3.636 -12.019 9.346 1.00 94.62 230 ASN A N 1
ATOM 1858 C CA . ASN A 1 230 ? 4.080 -10.652 9.591 1.00 94.62 230 ASN A CA 1
ATOM 1859 C C . ASN A 1 230 ? 2.995 -9.837 10.306 1.00 94.62 230 ASN A C 1
ATOM 1861 O O . ASN A 1 230 ? 2.360 -8.946 9.739 1.00 94.62 230 ASN A O 1
ATOM 1865 N N . LYS A 1 231 ? 2.838 -10.095 11.607 1.00 93.31 231 LYS A N 1
ATOM 1866 C CA . LYS A 1 231 ? 1.868 -9.411 12.484 1.00 93.31 231 LYS A CA 1
ATOM 1867 C C . LYS A 1 231 ? 1.949 -7.887 12.466 1.00 93.31 231 LYS A C 1
ATOM 1869 O O . LYS A 1 231 ? 0.938 -7.218 12.676 1.00 93.31 231 LYS A O 1
ATOM 1874 N N . GLU A 1 232 ? 3.140 -7.315 12.280 1.00 91.25 232 GLU A N 1
ATOM 1875 C CA . GLU A 1 232 ? 3.282 -5.858 12.249 1.00 91.25 232 GLU A CA 1
ATOM 1876 C C . GLU A 1 232 ? 2.695 -5.269 10.963 1.00 91.25 232 GLU A C 1
ATOM 1878 O O . GLU A 1 232 ? 1.938 -4.296 11.031 1.00 91.25 232 GLU A O 1
ATOM 1883 N N . LEU A 1 233 ? 2.998 -5.877 9.814 1.00 94.00 233 LEU A N 1
ATOM 1884 C CA . LEU A 1 233 ? 2.393 -5.509 8.538 1.00 94.00 233 LEU A CA 1
ATOM 1885 C C . LEU A 1 233 ? 0.888 -5.788 8.542 1.00 94.00 233 LEU A C 1
ATOM 1887 O O . LEU A 1 233 ? 0.115 -4.924 8.141 1.00 94.00 233 LEU A O 1
ATOM 1891 N N . GLN A 1 234 ? 0.462 -6.942 9.056 1.00 95.81 234 GLN A N 1
ATOM 1892 C CA . GLN A 1 234 ? -0.950 -7.307 9.141 1.00 95.81 234 GLN A CA 1
ATOM 1893 C C . GLN A 1 234 ? -1.748 -6.296 9.974 1.00 95.81 234 GLN A C 1
ATOM 1895 O O . GLN A 1 234 ? -2.832 -5.880 9.569 1.00 95.81 234 GLN A O 1
ATOM 1900 N N . LEU A 1 235 ? -1.206 -5.829 11.107 1.00 93.94 235 LEU A N 1
ATOM 1901 C CA . LEU A 1 235 ? -1.835 -4.770 11.900 1.00 93.94 235 LEU A CA 1
ATOM 1902 C C . LEU A 1 235 ? -1.932 -3.455 11.113 1.00 93.94 235 LEU A C 1
ATOM 1904 O O . LEU A 1 235 ? -2.954 -2.776 11.191 1.00 93.94 235 LEU A O 1
ATOM 1908 N N . LEU A 1 236 ? -0.888 -3.086 10.366 1.00 91.75 236 LEU A N 1
ATOM 1909 C CA . LEU A 1 236 ? -0.884 -1.875 9.543 1.00 91.75 236 LEU A CA 1
ATOM 1910 C C . LEU A 1 236 ? -1.931 -1.946 8.420 1.00 91.75 236 LEU A C 1
ATOM 1912 O O . LEU A 1 236 ? -2.705 -1.007 8.253 1.00 91.75 236 LEU A O 1
ATOM 1916 N N . LEU A 1 237 ? -2.002 -3.062 7.696 1.00 94.31 237 LEU A N 1
ATOM 1917 C CA . LEU A 1 237 ? -2.999 -3.286 6.646 1.00 94.31 237 LEU A CA 1
ATOM 1918 C C . LEU A 1 237 ? -4.420 -3.372 7.222 1.00 94.31 237 LEU A C 1
ATOM 1920 O O . LEU A 1 237 ? -5.346 -2.791 6.668 1.00 94.31 237 LEU A O 1
ATOM 1924 N N . SER A 1 238 ? -4.587 -3.965 8.405 1.00 94.94 238 SER A N 1
ATOM 1925 C CA . SER A 1 238 ? -5.872 -3.974 9.117 1.00 94.94 238 SER A CA 1
ATOM 1926 C C . SER A 1 238 ? -6.310 -2.571 9.549 1.00 94.94 238 SER A C 1
ATOM 1928 O O . SER A 1 238 ? -7.496 -2.267 9.542 1.00 94.94 238 SER A O 1
ATOM 1930 N N . MET A 1 239 ? -5.369 -1.676 9.880 1.00 91.81 239 MET A N 1
ATOM 1931 C CA . MET A 1 239 ? -5.680 -0.260 10.106 1.00 91.81 239 MET A CA 1
ATOM 1932 C C . MET A 1 239 ? -6.086 0.473 8.818 1.00 91.81 239 MET A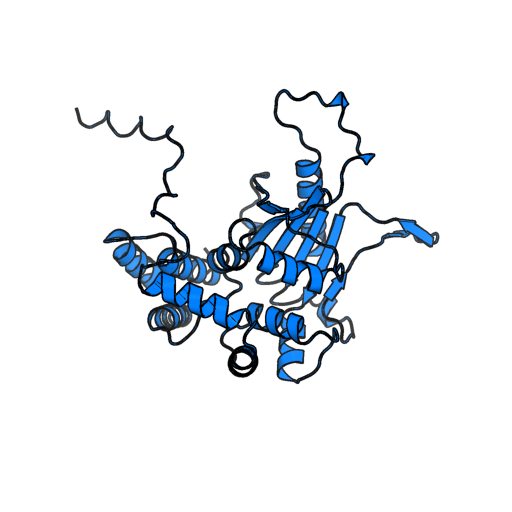 C 1
ATOM 1934 O O . MET A 1 239 ? -6.875 1.413 8.896 1.00 91.81 239 MET A O 1
ATOM 1938 N N . MET A 1 240 ? -5.548 0.083 7.656 1.00 89.62 240 MET A N 1
ATOM 1939 C CA . MET A 1 240 ? -5.987 0.610 6.355 1.00 89.62 240 MET A CA 1
ATOM 1940 C C . MET A 1 240 ? -7.418 0.166 6.028 1.00 89.62 240 MET A C 1
ATOM 1942 O O . MET A 1 240 ? -8.197 0.976 5.520 1.00 89.62 240 MET A O 1
ATOM 1946 N N . ALA A 1 241 ? -7.754 -1.089 6.352 1.00 91.50 241 ALA A N 1
ATOM 1947 C CA . ALA A 1 241 ? -9.089 -1.658 6.182 1.00 91.50 241 ALA A CA 1
ATOM 1948 C C . ALA A 1 241 ? -10.112 -0.985 7.114 1.00 91.50 241 ALA A C 1
ATOM 1950 O O . ALA A 1 241 ? -11.075 -0.382 6.637 1.00 91.50 241 ALA A O 1
ATOM 1951 N N . ASP A 1 242 ? -9.861 -1.018 8.428 1.00 91.56 242 ASP A N 1
ATOM 1952 C CA . ASP A 1 242 ? -10.668 -0.330 9.436 1.00 91.56 242 ASP A CA 1
ATOM 1953 C C . ASP A 1 242 ? -9.840 0.061 10.675 1.00 91.56 242 ASP A C 1
ATOM 1955 O O . ASP A 1 242 ? -9.620 -0.703 11.619 1.00 91.56 242 ASP A O 1
ATOM 1959 N N . ILE A 1 243 ? -9.417 1.327 10.722 1.00 89.50 243 ILE A N 1
ATOM 1960 C CA . ILE A 1 243 ? -8.705 1.889 11.876 1.00 89.50 243 ILE A CA 1
ATOM 1961 C C . ILE A 1 243 ? -9.586 1.988 13.135 1.00 89.50 243 ILE A C 1
ATOM 1963 O O . ILE A 1 243 ? -9.067 2.193 14.237 1.00 89.50 243 ILE A O 1
ATOM 1967 N N . ASN A 1 244 ? -10.909 1.903 13.014 1.00 90.25 244 ASN A N 1
ATOM 1968 C CA . ASN A 1 244 ? -11.842 2.046 14.125 1.00 90.25 244 ASN A CA 1
ATOM 1969 C C . ASN A 1 244 ? -12.347 0.716 14.694 1.00 90.25 244 ASN A C 1
ATOM 1971 O O . ASN A 1 244 ? -13.031 0.759 15.719 1.00 90.25 244 ASN A O 1
ATOM 1975 N N . ASP A 1 245 ? -11.946 -0.424 14.136 1.00 93.81 245 ASP A N 1
ATOM 1976 C CA . ASP A 1 245 ? -12.207 -1.744 14.710 1.00 93.81 245 ASP A CA 1
ATOM 1977 C C . ASP A 1 245 ? -11.626 -1.872 16.136 1.00 93.81 245 ASP A C 1
ATOM 1979 O O . ASP A 1 245 ? -10.530 -1.388 16.451 1.00 93.81 245 ASP A O 1
ATOM 1983 N N . GLU A 1 246 ? -12.365 -2.516 17.042 1.00 92.75 246 GLU A N 1
ATOM 1984 C CA . GLU A 1 246 ? -11.982 -2.627 18.456 1.00 92.75 246 GLU A CA 1
ATOM 1985 C C . GLU A 1 246 ? -10.739 -3.503 18.675 1.00 92.75 246 GLU A C 1
ATOM 1987 O O . GLU A 1 246 ? -9.889 -3.188 19.521 1.00 92.75 246 GLU A O 1
ATOM 1992 N N . LYS A 1 247 ? -10.567 -4.574 17.889 1.00 93.50 247 LYS A N 1
ATOM 1993 C CA . LYS A 1 247 ? -9.375 -5.430 17.951 1.00 93.50 247 LYS A CA 1
ATOM 1994 C C . LYS A 1 247 ? -8.157 -4.659 17.443 1.00 93.50 247 LYS A C 1
ATOM 1996 O O . LYS A 1 247 ? -7.116 -4.693 18.111 1.00 93.50 247 LYS A O 1
ATOM 2001 N N . VAL A 1 248 ? -8.299 -3.905 16.351 1.00 93.00 248 VAL A N 1
ATOM 2002 C CA . VAL A 1 248 ? -7.266 -2.999 15.824 1.00 93.00 248 VAL A CA 1
ATOM 2003 C C . VAL A 1 248 ? -6.892 -1.957 16.876 1.00 93.00 248 VAL A C 1
ATOM 2005 O O . VAL A 1 248 ? -5.713 -1.826 17.220 1.00 93.00 248 VAL A O 1
ATOM 2008 N N . LYS A 1 249 ? -7.869 -1.256 17.470 1.00 89.56 249 LYS A N 1
ATOM 2009 C CA . LYS A 1 249 ? -7.660 -0.271 18.552 1.00 89.56 249 LYS A CA 1
ATOM 2010 C C . LYS A 1 249 ? -6.899 -0.850 19.739 1.00 89.56 249 LYS A C 1
ATOM 2012 O O . LYS A 1 249 ? -6.018 -0.186 20.288 1.00 89.56 249 LYS A O 1
ATOM 2017 N N . ARG A 1 250 ? -7.252 -2.061 20.168 1.00 89.38 250 ARG A N 1
ATOM 2018 C CA . ARG A 1 250 ? -6.631 -2.719 21.321 1.00 89.38 250 ARG A CA 1
ATOM 2019 C C . ARG A 1 250 ? -5.175 -3.083 21.044 1.00 89.38 250 ARG A C 1
ATOM 2021 O O . ARG A 1 250 ? -4.311 -2.748 21.851 1.00 89.38 250 ARG A O 1
ATOM 2028 N N . GLN A 1 251 ? -4.894 -3.731 19.914 1.00 88.81 251 GLN A N 1
ATOM 2029 C CA . GLN A 1 251 ? -3.543 -4.217 19.603 1.00 88.81 251 GLN A CA 1
ATOM 2030 C C . GLN A 1 251 ? -2.563 -3.084 19.277 1.00 88.81 251 GLN A C 1
ATOM 2032 O O . GLN A 1 251 ? -1.395 -3.125 19.655 1.00 88.81 251 GLN A O 1
ATOM 2037 N N . SER A 1 252 ? -3.052 -2.017 18.657 1.00 83.25 252 SER A N 1
ATOM 2038 C CA . SER A 1 252 ? -2.244 -0.844 18.317 1.00 83.25 252 SER A CA 1
ATOM 2039 C C . SER A 1 252 ? -1.857 0.036 19.517 1.00 83.25 252 SER A C 1
ATOM 2041 O O . SER A 1 252 ? -0.828 0.705 19.465 1.00 83.25 252 SER A O 1
ATOM 2043 N N . LYS A 1 253 ? -2.615 0.021 20.626 1.00 73.19 253 LYS A N 1
ATOM 2044 C CA . LYS A 1 253 ? -2.259 0.740 21.871 1.00 73.19 253 LYS A CA 1
ATOM 2045 C C . LYS A 1 253 ? -1.055 0.133 22.602 1.00 73.19 253 LYS A C 1
ATOM 2047 O O . LYS A 1 253 ? -0.334 0.859 23.282 1.00 73.19 253 LYS A O 1
ATOM 2052 N N . GLY A 1 254 ? -0.847 -1.180 22.487 1.00 60.62 254 GLY A N 1
ATOM 2053 C CA . GLY A 1 254 ? 0.233 -1.897 23.179 1.00 60.62 254 GLY A CA 1
ATOM 2054 C C . GLY A 1 254 ? 1.618 -1.709 22.553 1.00 60.62 254 GLY A C 1
ATOM 2055 O O . GLY A 1 254 ? 2.629 -1.989 23.193 1.00 60.62 254 GLY A O 1
ATOM 2056 N N . ASN A 1 255 ? 1.687 -1.208 21.319 1.00 60.88 255 ASN A N 1
ATOM 2057 C CA . ASN A 1 255 ? 2.930 -1.070 20.573 1.00 60.88 255 ASN A CA 1
ATOM 2058 C C . ASN A 1 255 ? 3.370 0.409 20.544 1.00 60.88 255 ASN A C 1
ATOM 2060 O O . ASN A 1 255 ? 2.820 1.227 19.814 1.00 60.88 255 ASN A O 1
ATOM 2064 N N . LYS A 1 256 ? 4.393 0.768 21.338 1.00 54.66 256 LYS A N 1
ATOM 2065 C CA . LYS A 1 256 ? 4.926 2.148 21.431 1.00 54.66 256 LYS A CA 1
ATOM 2066 C C . LYS A 1 256 ? 5.509 2.688 20.112 1.00 54.66 256 LYS A C 1
ATOM 2068 O O . LYS A 1 256 ? 5.700 3.895 19.998 1.00 54.66 256 LYS A O 1
ATOM 2073 N N . LYS A 1 257 ? 5.785 1.818 19.133 1.00 58.88 257 LYS A N 1
ATOM 2074 C CA . LYS A 1 257 ? 6.221 2.166 17.769 1.00 58.88 257 LYS A CA 1
ATOM 2075 C C . LYS A 1 257 ? 5.070 2.101 16.751 1.00 58.88 257 LYS A C 1
ATOM 2077 O O . LYS A 1 257 ? 5.312 2.175 15.549 1.00 58.88 257 LYS A O 1
ATOM 2082 N N . CYS A 1 258 ? 3.825 1.939 17.207 1.00 65.19 258 CYS A N 1
ATOM 2083 C CA . CYS A 1 258 ? 2.679 1.747 16.332 1.00 65.19 258 CYS A CA 1
ATOM 2084 C C . CYS A 1 258 ? 2.273 3.033 15.613 1.00 65.19 258 CYS A C 1
ATOM 2086 O O . CYS A 1 258 ? 2.104 4.101 16.207 1.00 65.19 258 CYS A O 1
ATOM 2088 N N . TRP A 1 259 ? 1.980 2.861 14.332 1.00 70.00 259 TRP A N 1
ATOM 2089 C CA . TRP A 1 259 ? 1.353 3.822 13.440 1.00 70.00 259 TRP A CA 1
ATOM 2090 C C . TRP A 1 259 ? 0.146 4.532 14.027 1.00 70.00 259 TRP A C 1
ATOM 2092 O O . TRP A 1 259 ? -0.008 5.735 13.838 1.00 70.00 259 TRP A O 1
ATOM 2102 N N . ARG A 1 260 ? -0.688 3.827 14.798 1.00 75.56 260 ARG A N 1
ATOM 2103 C CA . ARG A 1 260 ? -1.886 4.430 15.379 1.00 75.56 260 ARG A CA 1
ATOM 2104 C C . ARG A 1 260 ? -1.542 5.595 16.293 1.00 75.56 260 ARG A C 1
ATOM 2106 O O . ARG A 1 260 ? -2.245 6.596 16.263 1.00 75.56 260 ARG A O 1
ATOM 2113 N N . THR A 1 261 ? -0.481 5.495 17.090 1.00 72.56 261 THR A N 1
ATOM 2114 C CA . THR A 1 261 ? -0.069 6.596 17.966 1.00 72.56 261 THR A CA 1
ATOM 2115 C C . THR A 1 261 ? 0.368 7.806 17.144 1.00 72.56 261 THR A C 1
ATOM 2117 O O . THR A 1 261 ? -0.013 8.929 17.471 1.00 72.56 261 THR A O 1
ATOM 2120 N N . SER A 1 262 ? 1.114 7.590 16.059 1.00 71.56 262 SER A N 1
ATOM 2121 C CA . SER A 1 262 ? 1.518 8.654 15.131 1.00 71.56 262 SER A CA 1
ATOM 2122 C C . SER A 1 262 ? 0.308 9.305 14.457 1.00 71.56 262 SER A C 1
ATOM 2124 O O . SER A 1 262 ? 0.193 10.527 14.449 1.00 71.56 262 SER A O 1
ATOM 2126 N N . ILE A 1 263 ? -0.648 8.497 14.002 1.00 75.00 263 ILE A N 1
ATOM 2127 C CA . ILE A 1 263 ? -1.896 8.947 13.379 1.00 75.00 263 ILE A CA 1
ATOM 2128 C C . ILE A 1 263 ? -2.771 9.717 14.384 1.00 75.00 263 ILE A C 1
ATOM 2130 O O . ILE A 1 263 ? -3.264 10.802 14.093 1.00 75.00 263 ILE A O 1
ATOM 2134 N N . GLN A 1 264 ? -2.922 9.222 15.614 1.00 76.31 264 GLN A N 1
ATOM 2135 C CA . GLN A 1 264 ? -3.669 9.912 16.671 1.00 76.31 264 GLN A CA 1
ATOM 2136 C C . GLN A 1 264 ? -3.034 11.255 17.043 1.00 76.31 264 GLN A C 1
ATOM 2138 O O . GLN A 1 264 ? -3.756 12.234 17.232 1.00 76.31 264 GLN A O 1
ATOM 2143 N N . LYS A 1 265 ? -1.698 11.326 17.125 1.00 73.56 265 LYS A N 1
ATOM 2144 C CA . LYS A 1 265 ? -0.976 12.589 17.338 1.00 73.56 265 LYS A CA 1
ATOM 2145 C C . LYS A 1 265 ? -1.205 13.558 16.183 1.00 73.56 265 LYS A C 1
ATOM 2147 O O . LYS A 1 265 ? -1.512 14.719 16.437 1.00 73.56 265 LYS A O 1
ATOM 2152 N N . PHE A 1 266 ? -1.111 13.078 14.944 1.00 71.25 266 PHE A N 1
ATOM 2153 C CA . PHE A 1 266 ? -1.415 13.861 13.750 1.00 71.25 266 PHE A CA 1
ATOM 2154 C C . PHE A 1 266 ? -2.819 14.478 13.837 1.00 71.25 266 PHE A C 1
ATOM 2156 O O . PHE A 1 266 ? -2.961 15.697 13.712 1.00 71.25 266 PHE A O 1
ATOM 2163 N N . PHE A 1 267 ? -3.841 13.685 14.171 1.00 71.44 267 PHE A N 1
ATOM 2164 C CA . PHE A 1 267 ? -5.203 14.199 14.325 1.00 71.44 267 PHE A CA 1
ATOM 2165 C C . PHE A 1 267 ? -5.359 15.160 15.505 1.00 71.44 267 PHE A C 1
ATOM 2167 O O . PHE A 1 267 ? -6.020 16.186 15.366 1.00 71.44 267 PHE A O 1
ATOM 2174 N N . ALA A 1 268 ? -4.727 14.892 16.650 1.00 69.06 268 ALA A N 1
ATOM 2175 C CA . ALA A 1 268 ? -4.770 15.788 17.806 1.00 69.06 268 ALA A CA 1
ATOM 2176 C C . ALA A 1 268 ? -4.147 17.169 17.509 1.00 69.06 268 ALA A C 1
ATOM 2178 O O . ALA A 1 268 ? -4.683 18.199 17.932 1.00 69.06 268 ALA A O 1
ATOM 2179 N N . LEU A 1 269 ? -3.053 17.210 16.740 1.00 61.31 269 LEU A N 1
ATOM 2180 C CA . LEU A 1 269 ? -2.390 18.451 16.321 1.00 61.31 269 LEU A CA 1
ATOM 2181 C C . LEU A 1 269 ? -3.279 19.284 15.386 1.00 61.31 269 LEU A C 1
ATOM 2183 O O . LEU A 1 269 ? -3.434 20.488 15.595 1.00 61.31 269 LEU A O 1
ATOM 2187 N N . HIS A 1 270 ? -3.923 18.642 14.408 1.00 59.75 270 HIS A N 1
ATOM 2188 C CA . HIS A 1 270 ? -4.794 19.325 13.444 1.00 59.75 270 HIS A CA 1
ATOM 2189 C C . HIS A 1 270 ? -6.119 19.780 14.070 1.00 59.75 270 HIS A C 1
ATOM 2191 O O . HIS A 1 270 ? -6.666 20.817 13.704 1.00 59.75 270 HIS A O 1
ATOM 2197 N N . ARG A 1 271 ? -6.603 19.072 15.095 1.00 61.09 271 ARG A N 1
ATOM 2198 C CA . ARG A 1 271 ? -7.809 19.448 15.843 1.00 61.09 271 ARG A CA 1
ATOM 2199 C C . ARG A 1 271 ? -7.621 20.676 16.734 1.00 61.09 271 ARG A C 1
ATOM 2201 O O . ARG A 1 271 ? -8.562 21.434 16.936 1.00 61.09 271 ARG A O 1
ATOM 2208 N N . THR A 1 272 ? -6.416 20.873 17.266 1.00 55.09 272 THR A N 1
ATOM 2209 C CA . THR A 1 272 ? -6.080 22.009 18.147 1.00 55.09 272 THR A CA 1
ATOM 2210 C C . THR A 1 272 ? -5.514 23.217 17.393 1.00 55.09 272 THR A C 1
ATOM 2212 O O . THR A 1 272 ? -5.209 24.235 18.019 1.00 55.09 272 THR A O 1
ATOM 2215 N N . GLY A 1 273 ? -5.359 23.115 16.065 1.00 46.16 273 GLY A N 1
ATOM 2216 C CA . GLY A 1 273 ? -4.822 24.174 15.207 1.00 46.16 273 GLY A CA 1
ATOM 2217 C C . GLY A 1 273 ? -3.361 24.545 15.492 1.00 46.16 273 GLY A C 1
ATOM 2218 O O . GLY A 1 273 ? -2.913 25.612 15.083 1.00 46.16 273 GLY A O 1
ATOM 2219 N N . ARG A 1 274 ? -2.606 23.712 16.225 1.00 38.50 274 ARG A N 1
ATOM 2220 C CA . ARG A 1 274 ? -1.218 23.999 16.623 1.00 38.50 274 ARG A CA 1
ATOM 2221 C C . ARG A 1 274 ? -0.311 22.801 16.364 1.00 38.50 274 ARG A C 1
ATOM 2223 O O . ARG A 1 274 ? -0.189 21.915 17.203 1.00 38.50 274 ARG A O 1
ATOM 2230 N N . CYS A 1 275 ? 0.415 22.836 15.248 1.00 37.97 275 CYS A N 1
ATOM 2231 C CA . CYS A 1 275 ? 1.601 22.009 15.053 1.00 37.97 275 CYS A CA 1
ATOM 2232 C C . CYS A 1 275 ? 2.848 22.781 15.513 1.00 37.97 275 CYS A C 1
ATOM 2234 O O . CYS A 1 275 ? 3.349 23.638 14.795 1.00 37.97 275 CYS A O 1
ATOM 2236 N N . ARG A 1 276 ? 3.357 22.506 16.724 1.00 36.16 276 ARG A N 1
ATOM 2237 C CA . ARG A 1 276 ? 4.629 23.095 17.207 1.00 36.16 276 ARG A CA 1
ATOM 2238 C C . ARG A 1 276 ? 5.877 22.357 16.709 1.00 36.16 276 ARG A C 1
ATOM 2240 O O . ARG A 1 276 ? 6.978 22.844 16.924 1.00 36.16 276 ARG A O 1
ATOM 2247 N N . GLN A 1 277 ? 5.712 21.193 16.081 1.00 37.47 277 GLN A N 1
ATOM 2248 C CA . GLN A 1 277 ? 6.816 20.284 15.758 1.00 37.47 277 GLN A CA 1
ATOM 2249 C C . GLN A 1 277 ? 7.186 20.257 14.270 1.00 37.47 277 GLN A C 1
ATOM 2251 O O . GLN A 1 277 ? 8.286 19.837 13.944 1.00 37.47 277 GLN A O 1
ATOM 2256 N N . CYS A 1 278 ? 6.309 20.736 13.383 1.00 42.78 278 CYS A N 1
ATOM 2257 C CA . CYS A 1 278 ? 6.526 20.693 11.936 1.00 42.78 278 CYS A CA 1
ATOM 2258 C C . CYS A 1 278 ? 6.979 22.029 11.322 1.00 42.78 278 CYS A C 1
ATOM 2260 O O . CYS A 1 278 ? 7.087 22.112 10.110 1.00 42.78 278 CYS A O 1
ATOM 2262 N N . GLY A 1 279 ? 7.240 23.087 12.105 1.00 32.16 279 GLY A N 1
ATOM 2263 C CA . GLY A 1 279 ? 7.802 24.346 11.573 1.00 32.16 279 GLY A CA 1
ATOM 2264 C C . GLY A 1 279 ? 6.963 25.056 10.494 1.00 32.16 279 GLY A C 1
ATOM 2265 O O . GLY A 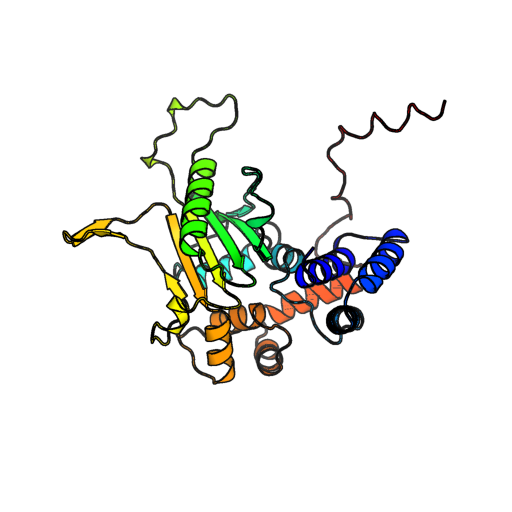1 279 ? 7.412 26.042 9.919 1.00 32.16 279 GLY A O 1
ATOM 2266 N N . TRP A 1 280 ? 5.742 24.591 10.229 1.00 36.19 280 TRP A N 1
ATOM 2267 C CA . TRP A 1 280 ? 4.897 25.098 9.160 1.00 36.19 280 TRP A CA 1
ATOM 2268 C C . TRP A 1 280 ? 4.250 26.434 9.546 1.00 36.19 280 TRP A C 1
ATOM 2270 O O . TRP A 1 280 ? 3.243 26.487 10.257 1.00 36.19 280 TRP A O 1
ATOM 2280 N N . GLN A 1 281 ? 4.780 27.531 9.002 1.00 32.16 281 GLN A N 1
ATOM 2281 C CA . GLN A 1 281 ? 3.951 28.693 8.687 1.00 32.16 281 GLN A CA 1
ATOM 2282 C C . GLN A 1 281 ? 3.046 28.328 7.502 1.00 32.16 281 GLN A C 1
ATOM 2284 O O . GLN A 1 281 ? 3.474 28.400 6.360 1.00 32.16 281 GLN A O 1
ATOM 2289 N N . ARG A 1 282 ? 1.820 27.888 7.808 1.00 41.72 282 ARG A N 1
ATOM 2290 C CA . ARG A 1 282 ? 0.505 28.177 7.178 1.00 41.72 282 ARG A CA 1
ATOM 2291 C C . ARG A 1 282 ? 0.377 28.737 5.735 1.00 41.72 282 ARG A C 1
ATOM 2293 O O . ARG A 1 282 ? -0.650 29.328 5.433 1.00 41.72 282 ARG A O 1
ATOM 2300 N N . ASN A 1 283 ? 1.313 28.534 4.814 1.00 33.28 283 ASN A N 1
ATOM 2301 C CA . ASN A 1 283 ? 1.223 29.049 3.445 1.00 33.28 283 ASN A CA 1
ATOM 2302 C C . ASN A 1 283 ? 1.606 27.976 2.423 1.00 33.28 283 ASN A C 1
ATOM 2304 O O . ASN A 1 283 ? 2.734 27.953 1.945 1.00 33.28 283 ASN A O 1
ATOM 2308 N N . MET A 1 284 ? 0.654 27.127 2.030 1.00 27.11 284 MET A N 1
ATOM 2309 C CA . MET A 1 284 ? 0.755 26.417 0.749 1.00 27.11 284 MET A CA 1
ATOM 2310 C C . MET A 1 284 ? -0.619 26.143 0.135 1.00 27.11 284 MET A C 1
ATOM 2312 O O . MET A 1 284 ? -0.973 25.020 -0.177 1.00 27.11 284 MET A O 1
ATOM 2316 N N . TRP A 1 285 ? -1.381 27.222 -0.042 1.00 26.48 285 TRP A N 1
ATOM 2317 C CA . TRP A 1 285 ? -2.377 27.363 -1.107 1.00 26.48 285 TRP A CA 1
ATOM 2318 C C . TRP A 1 285 ? -2.292 28.795 -1.652 1.00 26.48 285 TRP A C 1
ATOM 2320 O O . TRP A 1 285 ? -3.243 29.570 -1.628 1.00 26.48 285 TRP A O 1
ATOM 2330 N N . MET A 1 286 ? -1.106 29.185 -2.123 1.00 25.58 286 MET A N 1
ATOM 2331 C CA . MET A 1 286 ? -1.036 30.180 -3.187 1.00 25.58 286 MET A CA 1
ATOM 2332 C C . MET A 1 286 ? -0.881 29.409 -4.487 1.00 25.58 286 MET A C 1
ATOM 2334 O O . MET A 1 286 ? 0.190 28.898 -4.797 1.00 25.58 286 MET A O 1
ATOM 2338 N N . LEU A 1 287 ? -1.988 29.338 -5.227 1.00 28.67 287 LEU A N 1
ATOM 2339 C CA . LEU A 1 287 ? -1.979 29.239 -6.680 1.00 28.67 287 LEU A CA 1
ATOM 2340 C C . LEU A 1 287 ? -0.778 30.030 -7.215 1.00 28.67 287 LEU A C 1
ATOM 2342 O O . LEU A 1 287 ? -0.614 31.212 -6.894 1.00 28.67 287 LEU A O 1
ATOM 2346 N N . THR A 1 288 ? 0.066 29.365 -7.997 1.00 30.22 288 THR A N 1
ATOM 2347 C CA . THR A 1 288 ? 1.161 29.977 -8.750 1.00 30.22 288 THR A CA 1
ATOM 2348 C C . THR A 1 288 ? 0.678 31.269 -9.416 1.00 30.22 288 THR A C 1
ATOM 2350 O O . THR A 1 288 ? -0.403 31.314 -10.007 1.00 30.22 288 THR A O 1
ATOM 2353 N N . GLY A 1 289 ? 1.458 32.338 -9.250 1.00 31.20 289 GLY A N 1
ATOM 2354 C CA . GLY A 1 289 ? 1.075 33.744 -9.411 1.00 31.20 289 GLY A CA 1
ATOM 2355 C C . GLY A 1 289 ? 0.744 34.249 -10.820 1.00 31.20 289 GLY A C 1
ATOM 2356 O O . GLY A 1 289 ? 1.103 35.378 -11.143 1.00 31.20 289 GLY A O 1
ATOM 2357 N N . THR A 1 290 ? 0.024 33.488 -11.642 1.00 31.83 290 THR A N 1
ATOM 2358 C CA . THR A 1 290 ? -0.329 33.879 -13.019 1.00 31.83 290 THR A CA 1
ATOM 2359 C C . THR A 1 290 ? -1.827 34.066 -13.273 1.00 31.83 290 THR A C 1
ATOM 2361 O O . THR A 1 290 ? -2.183 34.629 -14.301 1.00 31.83 290 THR A O 1
ATOM 2364 N N . GLN A 1 291 ? -2.721 33.727 -12.333 1.00 31.62 291 GLN A N 1
ATOM 2365 C CA . GLN A 1 291 ? -4.178 33.933 -12.497 1.00 31.62 291 GLN A CA 1
ATOM 2366 C C . GLN A 1 291 ? -4.786 35.090 -11.677 1.00 31.62 291 GLN A C 1
ATOM 2368 O O . GLN A 1 291 ? -6.001 35.219 -11.582 1.00 31.62 291 GLN A O 1
ATOM 2373 N N . ARG A 1 292 ? -3.973 35.995 -11.112 1.00 31.06 292 ARG A N 1
ATOM 2374 C CA . ARG A 1 292 ? -4.482 37.175 -10.371 1.00 31.06 292 ARG A CA 1
ATOM 2375 C C . ARG A 1 292 ? -4.751 38.425 -11.218 1.00 31.06 292 ARG A C 1
ATOM 2377 O O . ARG A 1 292 ? -5.184 39.429 -10.658 1.00 31.06 292 ARG A O 1
ATOM 2384 N N . LYS A 1 293 ? -4.514 38.400 -12.535 1.00 32.31 293 LYS A N 1
ATOM 2385 C CA . LYS A 1 293 ? -4.654 39.596 -13.389 1.00 32.31 293 LYS A CA 1
ATOM 2386 C C . LYS A 1 293 ? -6.014 39.790 -14.066 1.00 32.31 293 LYS A C 1
ATOM 2388 O O . LYS A 1 293 ? -6.222 40.859 -14.611 1.00 32.31 293 LYS A O 1
ATOM 2393 N N . SER A 1 294 ? -6.956 38.849 -13.995 1.00 34.06 294 SER A N 1
ATOM 2394 C CA . SER A 1 294 ? -8.240 38.975 -14.715 1.00 34.06 294 SER A CA 1
ATOM 2395 C C . SER A 1 294 ? -9.458 39.315 -13.845 1.00 34.06 294 SER A C 1
ATOM 2397 O O . SER A 1 294 ? -10.577 39.228 -14.327 1.00 34.06 294 SER A O 1
ATOM 2399 N N . PHE A 1 295 ? -9.276 39.712 -12.580 1.00 29.67 295 PHE A N 1
ATOM 2400 C CA . PHE A 1 295 ? -10.400 40.035 -11.676 1.00 29.67 295 PHE A CA 1
ATOM 2401 C C . PHE A 1 295 ? -10.325 41.426 -11.023 1.00 29.67 295 PHE A C 1
ATOM 2403 O O . PHE A 1 295 ? -11.112 41.726 -10.126 1.00 29.67 295 PHE A O 1
ATOM 2410 N N . ARG A 1 296 ? -9.382 42.284 -11.444 1.00 32.56 296 ARG A N 1
ATOM 2411 C CA . ARG A 1 296 ? -9.261 43.667 -10.940 1.00 32.56 296 ARG A CA 1
ATOM 2412 C C . ARG A 1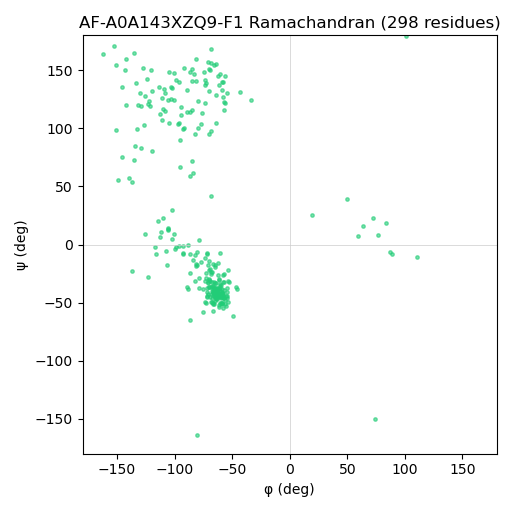 296 ? -9.684 44.762 -11.918 1.00 32.56 296 ARG A C 1
ATOM 2414 O O . ARG A 1 296 ? -9.811 45.892 -11.465 1.00 32.56 296 ARG A O 1
ATOM 2421 N N . ASP A 1 297 ? -10.008 44.427 -13.165 1.00 36.81 297 ASP A N 1
ATOM 2422 C CA . ASP A 1 297 ? -10.305 45.433 -14.198 1.00 36.81 297 ASP A CA 1
ATOM 2423 C C . ASP A 1 297 ? -11.806 45.554 -14.555 1.00 36.81 297 ASP A C 1
ATOM 2425 O O . ASP A 1 297 ? -12.150 46.226 -15.515 1.00 36.81 297 ASP A O 1
ATOM 2429 N N . GLU A 1 298 ? -12.725 44.978 -13.765 1.00 38.91 298 GLU A N 1
ATOM 2430 C CA . GLU A 1 298 ? -14.189 45.169 -13.940 1.00 38.91 298 GLU A CA 1
ATOM 2431 C C . GLU A 1 298 ? -14.871 45.908 -12.773 1.00 38.91 298 GLU A C 1
ATOM 2433 O O . GLU A 1 298 ? -16.088 45.854 -12.590 1.00 38.91 298 GLU A O 1
ATOM 2438 N N . LYS A 1 299 ? -14.099 46.642 -11.967 1.00 40.94 299 LYS A N 1
ATOM 2439 C CA . LYS A 1 299 ? -14.646 47.660 -11.057 1.00 40.94 299 LYS A CA 1
ATOM 2440 C C . LYS A 1 299 ? -13.802 48.927 -11.123 1.00 40.94 299 LYS A C 1
ATOM 2442 O O . LYS A 1 299 ? -13.049 49.229 -10.199 1.00 40.94 299 LYS A O 1
ATOM 2447 N N . GLY A 1 300 ? -13.959 49.630 -12.237 1.00 37.34 300 GLY A N 1
ATOM 2448 C CA . GLY A 1 300 ? -13.459 50.972 -12.515 1.00 37.34 300 GLY A CA 1
ATOM 2449 C C . GLY A 1 300 ? -14.142 51.495 -13.760 1.00 37.34 300 GLY A C 1
ATOM 2450 O O . GLY A 1 300 ? -13.810 50.962 -14.835 1.00 37.34 300 GLY A O 1
#

pLDDT: mean 74.9, std 18.88, range [25.58, 97.19]

Sequence (300 aa):
MNQFLLTQKTIANLFLEAEGYDREFLQRFLMRKMEQQDREEVLNVLAGRCLPPLSSDIIAKKVFDPGEHPERLQKMLRGLTGEDGLVVSDSFRNEGYIQSESSKKVIFDIPARLLDGRVSDLEVQAAAQEFIFERADIYSAELLMMQYSVEAGQKKLELDYRNVCGTLEIILMKESPDLFESFLSEHYIHRFCRRQADSGLSYQPLSHIIYVQLDKCFAQFQEGIDGENNKELQLLLSMMADINDEKVKRQSKGNKKCWRTSIQKFFALHRTGRCRQCGWQRNMWMLTGTQRKSFRDEKG

Solvent-accessible surface area (backbone atoms only — not comparable to full-atom values): 17558 Å² total; per-residue (Å²): 131,58,69,68,58,55,48,46,52,50,53,37,37,67,61,74,73,51,69,69,72,62,34,58,51,51,48,57,56,53,52,71,75,44,57,70,70,56,38,50,51,51,50,31,35,76,72,61,77,41,73,74,60,44,56,30,36,67,49,32,47,64,63,40,20,38,75,87,30,29,72,48,37,28,54,52,49,25,64,74,71,68,41,85,83,61,44,58,60,35,63,42,86,84,84,68,80,92,71,58,80,89,73,68,56,62,44,34,69,48,44,25,30,30,70,83,60,25,40,35,33,48,32,36,26,64,54,43,52,100,54,49,64,65,47,50,56,53,51,45,49,51,52,47,49,58,73,68,56,74,65,95,87,64,76,70,88,80,70,49,82,87,72,58,64,28,33,39,41,35,40,37,18,48,38,64,46,68,75,66,69,70,49,91,61,67,61,42,73,47,73,55,66,64,48,69,47,97,88,65,55,68,51,68,59,56,57,32,44,32,44,30,32,27,44,58,43,33,52,32,55,74,74,70,50,63,54,76,79,39,70,69,54,48,52,53,46,25,30,44,62,41,54,72,40,68,68,52,48,56,60,37,70,75,39,94,85,29,64,57,57,56,52,51,51,53,51,53,29,51,73,69,75,54,65,88,83,73,79,68,77,91,74,88,82,72,75,73,90,76,77,76,77,82,79,69,79,86,78,124

Mean predicted aligned error: 11.26 Å